Protein AF-A0A2H1H8V5-F1 (afdb_monomer)

Structure (mmCIF, N/CA/C/O backbone):
data_AF-A0A2H1H8V5-F1
#
_entry.id   AF-A0A2H1H8V5-F1
#
loop_
_atom_site.group_PDB
_atom_site.id
_atom_site.type_symbol
_atom_site.label_atom_id
_atom_site.label_alt_id
_atom_site.label_comp_id
_atom_site.label_asym_id
_atom_site.label_entity_id
_atom_site.label_seq_id
_atom_site.pdbx_PDB_ins_code
_atom_site.Cartn_x
_atom_site.Cartn_y
_atom_site.Cartn_z
_atom_site.occupancy
_atom_site.B_iso_or_equiv
_atom_site.auth_seq_id
_atom_site.auth_comp_id
_atom_site.auth_asym_id
_atom_site.auth_atom_id
_atom_site.pdbx_PDB_model_num
ATOM 1 N N . MET A 1 1 ? 24.006 41.104 -38.353 1.00 37.91 1 MET A N 1
ATOM 2 C CA . MET A 1 1 ? 23.530 40.157 -39.378 1.00 37.91 1 MET A CA 1
ATOM 3 C C . MET A 1 1 ? 23.775 38.756 -38.846 1.00 37.91 1 MET A C 1
ATOM 5 O O . MET A 1 1 ? 24.937 38.370 -38.806 1.00 37.91 1 MET A O 1
ATOM 9 N N . PRO A 1 2 ? 22.762 38.045 -38.324 1.00 40.19 2 PRO A N 1
ATOM 10 C CA . PRO A 1 2 ? 22.929 36.640 -37.983 1.00 40.19 2 PRO A CA 1
ATOM 11 C C . PRO A 1 2 ? 22.907 35.830 -39.285 1.00 40.19 2 PRO A C 1
ATOM 13 O O . PRO A 1 2 ? 22.009 35.989 -40.108 1.00 40.19 2 PRO A O 1
ATOM 16 N N . THR A 1 3 ? 23.940 35.027 -39.516 1.00 40.88 3 THR A N 1
ATOM 17 C CA . THR A 1 3 ? 23.988 34.056 -40.610 1.00 40.88 3 THR A CA 1
ATOM 18 C C . THR A 1 3 ? 23.251 32.800 -40.171 1.00 40.88 3 THR A C 1
ATOM 20 O O . THR A 1 3 ? 23.802 31.979 -39.440 1.00 40.88 3 THR A O 1
ATOM 23 N N . ASP A 1 4 ? 22.008 32.665 -40.628 1.00 42.66 4 ASP A N 1
ATOM 24 C CA . ASP A 1 4 ? 21.258 31.412 -40.620 1.00 42.66 4 ASP A CA 1
ATOM 25 C C . ASP A 1 4 ? 21.927 30.408 -41.572 1.00 42.66 4 ASP A C 1
ATOM 27 O O . ASP A 1 4 ? 21.537 30.249 -42.727 1.00 42.66 4 ASP A O 1
ATOM 31 N N . THR A 1 5 ? 22.946 29.691 -41.102 1.00 42.94 5 THR A N 1
ATOM 32 C CA . THR A 1 5 ? 23.353 28.419 -41.717 1.00 42.94 5 THR A CA 1
ATOM 33 C C . THR A 1 5 ? 22.432 27.319 -41.207 1.00 42.94 5 THR A C 1
ATOM 35 O O . THR A 1 5 ? 22.825 26.468 -40.414 1.00 42.94 5 THR A O 1
ATOM 38 N N . SER A 1 6 ? 21.178 27.357 -41.658 1.00 45.66 6 SER A N 1
ATOM 39 C CA . SER A 1 6 ? 20.255 26.229 -41.542 1.00 45.66 6 SER A CA 1
ATOM 40 C C . SER A 1 6 ? 20.735 25.128 -42.486 1.00 45.66 6 SER A C 1
ATOM 42 O O . SER A 1 6 ? 20.397 25.108 -43.668 1.00 45.66 6 SER A O 1
ATOM 44 N N . THR A 1 7 ? 21.586 24.233 -41.987 1.00 49.00 7 THR A N 1
ATOM 45 C CA . THR A 1 7 ? 21.858 22.959 -42.657 1.00 49.00 7 THR A CA 1
ATOM 46 C C . THR A 1 7 ? 20.555 22.161 -42.607 1.00 49.00 7 THR A C 1
ATOM 48 O O . THR A 1 7 ? 20.031 21.971 -41.508 1.00 49.00 7 THR A O 1
ATOM 51 N N . PRO A 1 8 ? 19.974 21.732 -43.740 1.00 52.31 8 PRO A N 1
ATOM 52 C CA . PRO A 1 8 ? 18.751 20.947 -43.702 1.00 52.31 8 PRO A CA 1
ATOM 53 C C . PRO A 1 8 ? 19.035 19.663 -42.921 1.00 52.31 8 PRO A C 1
ATOM 55 O O . PRO A 1 8 ? 19.842 18.834 -43.338 1.00 52.31 8 PRO A O 1
ATOM 58 N N . THR A 1 9 ? 18.420 19.531 -41.746 1.00 68.00 9 THR A N 1
ATOM 59 C CA . THR A 1 9 ? 18.501 18.321 -40.931 1.00 68.00 9 THR A CA 1
ATOM 60 C C . THR A 1 9 ? 17.723 17.234 -41.661 1.00 68.00 9 THR A C 1
ATOM 62 O O . THR A 1 9 ? 16.498 17.171 -41.574 1.00 68.00 9 THR A O 1
ATOM 65 N N . LEU A 1 10 ? 18.430 16.428 -42.454 1.00 74.75 10 LEU A N 1
ATOM 66 C CA . LEU A 1 10 ? 17.854 15.252 -43.094 1.00 74.75 10 LEU A CA 1
ATOM 67 C C . LEU A 1 10 ? 17.319 14.325 -42.001 1.00 74.75 10 LEU A C 1
ATOM 69 O O . LEU A 1 10 ? 17.998 14.062 -41.007 1.00 74.75 10 LEU A O 1
ATOM 73 N N . THR A 1 11 ? 16.100 13.824 -42.183 1.00 82.44 11 THR A N 1
ATOM 74 C CA . THR A 1 11 ? 15.614 12.719 -41.349 1.00 82.44 11 THR A CA 1
ATOM 75 C C . THR A 1 11 ? 16.503 11.485 -41.562 1.00 82.44 11 THR A C 1
ATOM 77 O O . THR A 1 11 ? 17.092 11.349 -42.637 1.00 82.44 11 THR A O 1
ATOM 80 N N . PRO A 1 12 ? 16.588 10.551 -40.598 1.00 79.75 12 PRO A N 1
ATOM 81 C CA . PRO A 1 12 ? 17.407 9.344 -40.745 1.00 79.75 12 PRO A CA 1
ATOM 82 C C . PRO A 1 12 ? 17.114 8.558 -42.033 1.00 79.75 12 PRO A C 1
ATOM 84 O O . PRO A 1 12 ? 18.040 8.119 -42.704 1.00 79.75 12 PRO A O 1
ATOM 87 N N . ALA A 1 13 ? 15.841 8.478 -42.440 1.00 81.56 13 ALA A N 1
ATOM 88 C CA . ALA A 1 13 ? 15.438 7.841 -43.696 1.00 81.56 13 ALA A CA 1
ATOM 89 C C . ALA A 1 13 ? 15.946 8.597 -44.938 1.00 81.56 13 ALA A C 1
ATOM 91 O O . ALA A 1 13 ? 16.431 7.983 -45.883 1.00 81.56 13 ALA A O 1
ATOM 92 N N . GLN A 1 14 ? 15.884 9.933 -44.928 1.00 87.50 14 GLN A N 1
ATOM 93 C CA . GLN A 1 14 ? 16.419 10.755 -46.019 1.00 87.50 14 GLN A CA 1
ATOM 94 C C . GLN A 1 14 ? 17.951 10.703 -46.082 1.00 87.50 14 GLN A C 1
ATOM 96 O O . GLN A 1 14 ? 18.524 10.781 -47.167 1.00 87.50 14 GLN A O 1
ATOM 101 N N . LEU A 1 15 ? 18.623 10.575 -44.935 1.00 87.69 15 LEU A N 1
ATOM 102 C CA . LEU A 1 15 ? 20.071 10.398 -44.868 1.00 87.69 15 LEU A CA 1
ATOM 103 C C . LEU A 1 15 ? 20.482 9.036 -45.442 1.00 87.69 15 LEU A C 1
ATOM 105 O O . LEU A 1 15 ? 21.380 8.981 -46.277 1.00 87.69 15 LEU A O 1
ATOM 109 N N . GLU A 1 16 ? 19.796 7.960 -45.050 1.00 87.75 16 GLU A N 1
ATOM 110 C CA . GLU A 1 16 ? 20.007 6.607 -45.578 1.00 87.75 16 GLU A CA 1
ATOM 111 C C . GLU A 1 16 ? 19.828 6.579 -47.105 1.00 87.75 16 GLU A C 1
ATOM 113 O O . GLU A 1 16 ? 20.708 6.098 -47.821 1.00 87.75 16 GLU A O 1
ATOM 118 N N . GLU A 1 17 ? 18.746 7.166 -47.625 1.00 91.19 17 GLU A N 1
ATOM 119 C CA . GLU A 1 17 ? 18.493 7.283 -49.068 1.00 91.19 17 GLU A CA 1
ATOM 120 C C . GLU A 1 17 ? 19.590 8.091 -49.783 1.00 91.19 17 GLU A C 1
ATOM 122 O O . GLU A 1 17 ? 20.117 7.669 -50.816 1.00 91.19 17 GLU A O 1
ATOM 127 N N . HIS A 1 18 ? 19.999 9.227 -49.211 1.00 91.50 18 HIS A N 1
ATOM 128 C CA . HIS A 1 18 ? 21.063 10.059 -49.769 1.00 91.50 18 HIS A CA 1
ATOM 129 C C . HIS A 1 18 ? 22.412 9.321 -49.839 1.00 91.50 18 HIS A C 1
ATOM 131 O O . HIS A 1 18 ? 23.118 9.426 -50.848 1.00 91.50 18 HIS A O 1
ATOM 137 N N . LEU A 1 19 ? 22.766 8.556 -48.800 1.00 91.12 19 LEU A N 1
ATOM 138 C CA . LEU A 1 19 ? 23.986 7.743 -48.764 1.00 91.12 19 LEU A CA 1
ATOM 139 C C . LEU A 1 19 ? 23.947 6.629 -49.818 1.00 91.12 19 LEU A C 1
ATOM 141 O O . LEU A 1 19 ? 24.913 6.476 -50.565 1.00 91.12 19 LEU A O 1
ATOM 145 N N . HIS A 1 20 ? 22.824 5.915 -49.956 1.00 91.31 20 HIS A N 1
ATOM 146 C CA . HIS A 1 20 ? 22.657 4.890 -50.995 1.00 91.31 20 HIS A CA 1
ATOM 147 C C . HIS A 1 20 ? 22.798 5.474 -52.407 1.00 91.31 20 HIS A C 1
ATOM 149 O O . HIS A 1 20 ? 23.533 4.927 -53.232 1.00 91.31 20 HIS A O 1
ATOM 155 N N . LEU A 1 21 ? 22.168 6.620 -52.684 1.00 93.81 21 LEU A N 1
ATOM 156 C CA . LEU A 1 21 ? 22.297 7.305 -53.975 1.00 93.81 21 LEU A CA 1
ATOM 157 C C . LEU A 1 21 ? 23.730 7.796 -54.236 1.00 93.81 21 LEU A C 1
ATOM 159 O O . LEU A 1 21 ? 24.195 7.787 -55.378 1.00 93.81 21 LEU A O 1
ATOM 163 N N . ARG A 1 22 ? 24.457 8.238 -53.200 1.00 93.44 22 ARG A N 1
ATOM 164 C CA . ARG A 1 22 ? 25.873 8.618 -53.324 1.00 93.44 22 ARG A CA 1
ATOM 165 C C . ARG A 1 22 ? 26.754 7.407 -53.634 1.00 93.44 22 ARG A C 1
ATOM 167 O O . ARG A 1 22 ? 27.574 7.520 -54.541 1.00 93.44 22 ARG A O 1
ATOM 174 N N . ILE A 1 23 ? 26.545 6.278 -52.955 1.00 93.38 23 ILE A N 1
ATOM 175 C CA . ILE A 1 23 ? 27.245 5.013 -53.226 1.00 93.38 23 ILE A CA 1
ATOM 176 C C . ILE A 1 23 ? 27.011 4.577 -54.677 1.00 93.38 23 ILE A C 1
ATOM 178 O O . ILE A 1 23 ? 27.980 4.367 -55.399 1.00 93.38 23 ILE A O 1
ATOM 182 N N . GLN A 1 24 ? 25.757 4.545 -55.142 1.00 94.00 24 GLN A N 1
ATOM 183 C CA . GLN A 1 24 ? 25.430 4.161 -56.522 1.00 94.00 24 GLN A CA 1
ATOM 184 C C . GLN A 1 24 ? 26.128 5.047 -57.562 1.00 94.00 24 GLN A C 1
ATOM 186 O O . GLN A 1 24 ? 26.680 4.546 -58.538 1.00 94.00 24 GLN A O 1
ATOM 191 N N . ARG A 1 25 ? 26.143 6.372 -57.356 1.00 94.50 25 ARG A N 1
ATOM 192 C CA . ARG A 1 25 ? 26.849 7.292 -58.264 1.00 94.50 25 ARG A CA 1
ATOM 193 C C . ARG A 1 25 ? 28.351 7.023 -58.302 1.00 94.50 25 ARG A C 1
ATOM 195 O O . ARG A 1 25 ? 28.920 6.980 -59.387 1.00 94.50 25 ARG A O 1
ATOM 202 N N . LEU A 1 26 ? 28.973 6.824 -57.142 1.00 91.50 26 LEU A N 1
ATOM 203 C CA . LEU A 1 26 ? 30.404 6.532 -57.055 1.00 91.50 26 LEU A CA 1
ATOM 204 C C . LEU A 1 26 ? 30.756 5.171 -57.660 1.00 91.50 26 LEU A C 1
ATOM 206 O O . LEU A 1 26 ? 31.830 5.030 -58.225 1.00 91.50 26 LEU A O 1
ATOM 210 N N . GLU A 1 27 ? 29.876 4.174 -57.578 1.00 91.12 27 GLU A N 1
ATOM 211 C CA . GLU A 1 27 ? 30.074 2.871 -58.227 1.00 91.12 27 GLU A CA 1
ATOM 212 C C . GLU A 1 27 ? 30.047 2.984 -59.757 1.00 91.12 27 GLU A C 1
ATOM 214 O O . GLU A 1 27 ? 30.895 2.406 -60.443 1.00 91.12 27 GLU A O 1
ATOM 219 N N . VAL A 1 28 ? 29.120 3.776 -60.301 1.00 93.25 28 VAL A N 1
ATOM 220 C CA . VAL A 1 28 ? 29.082 4.090 -61.739 1.00 93.25 28 VAL A CA 1
ATOM 221 C C . VAL A 1 28 ? 30.332 4.869 -62.159 1.00 93.25 28 VAL A C 1
ATOM 223 O O . VAL A 1 28 ? 30.930 4.587 -63.193 1.00 93.25 28 VAL A O 1
ATOM 226 N N . GLU A 1 29 ? 30.784 5.819 -61.345 1.00 91.31 29 GLU A N 1
ATOM 227 C CA . GLU A 1 29 ? 32.019 6.552 -61.624 1.00 91.31 29 GLU A CA 1
ATOM 228 C C . GLU A 1 29 ? 33.249 5.626 -61.545 1.00 91.31 29 GLU A C 1
ATOM 230 O O . GLU A 1 29 ? 34.085 5.623 -62.444 1.00 91.31 29 GLU A O 1
ATOM 235 N N . ALA A 1 30 ? 33.327 4.748 -60.544 1.00 88.00 30 ALA A N 1
ATOM 236 C CA . ALA A 1 30 ? 34.409 3.778 -60.381 1.00 88.00 30 ALA A CA 1
ATOM 237 C C . ALA A 1 30 ? 34.506 2.776 -61.538 1.00 88.00 30 ALA A C 1
ATOM 239 O O . ALA A 1 30 ? 35.616 2.423 -61.937 1.00 88.00 30 ALA A O 1
ATOM 240 N N . THR A 1 31 ? 33.372 2.340 -62.092 1.00 89.25 31 THR A N 1
ATOM 241 C CA . THR A 1 31 ? 33.350 1.482 -63.289 1.00 89.25 31 THR A CA 1
ATOM 242 C C . THR A 1 31 ? 33.849 2.230 -64.525 1.00 89.25 31 THR A C 1
ATOM 244 O O . THR A 1 31 ? 34.719 1.716 -65.219 1.00 89.25 31 THR A O 1
ATOM 247 N N . SER A 1 32 ? 33.440 3.487 -64.720 1.00 92.06 32 SER A N 1
ATOM 248 C CA . SER A 1 32 ? 33.989 4.350 -65.779 1.00 92.06 32 SER A CA 1
ATOM 249 C C . SER A 1 32 ? 35.513 4.527 -65.667 1.00 92.06 32 SER A C 1
ATOM 251 O O . SER A 1 32 ? 36.244 4.371 -66.644 1.00 92.06 32 SER A O 1
ATOM 253 N N . TYR A 1 33 ? 36.040 4.767 -64.460 1.00 88.81 33 TYR A N 1
ATOM 254 C CA . TYR A 1 33 ? 37.491 4.853 -64.248 1.00 88.81 33 TYR A CA 1
ATOM 255 C C . TYR A 1 33 ? 38.218 3.521 -64.468 1.00 88.81 33 TYR A C 1
ATOM 257 O O . TYR A 1 33 ? 39.387 3.531 -64.854 1.00 88.81 33 TYR A O 1
ATOM 265 N N . HIS A 1 34 ? 37.563 2.383 -64.230 1.00 88.88 34 HIS A N 1
ATOM 266 C CA . HIS A 1 34 ? 38.127 1.075 -64.554 1.00 88.88 34 HIS A CA 1
ATOM 267 C C . HIS A 1 34 ? 38.311 0.914 -66.066 1.00 88.88 34 HIS A C 1
ATOM 269 O O . HIS A 1 34 ? 39.410 0.567 -66.498 1.00 88.88 34 HIS A O 1
ATOM 275 N N . ASP A 1 35 ? 37.295 1.265 -66.857 1.00 91.50 35 ASP A N 1
ATOM 276 C CA . ASP A 1 35 ? 37.359 1.219 -68.322 1.00 91.50 35 ASP A CA 1
ATOM 277 C C . ASP A 1 35 ? 38.455 2.154 -68.860 1.00 91.50 35 ASP A C 1
ATOM 279 O O . ASP A 1 35 ? 39.301 1.747 -69.657 1.00 91.50 35 ASP A O 1
ATOM 283 N N . ILE A 1 36 ? 38.526 3.377 -68.328 1.00 91.12 36 ILE A N 1
ATOM 284 C CA . ILE A 1 36 ? 39.577 4.354 -68.641 1.00 91.12 36 ILE A CA 1
ATOM 285 C C . ILE A 1 36 ? 40.980 3.806 -68.331 1.00 91.12 36 ILE A C 1
ATOM 287 O O . ILE A 1 36 ? 41.927 4.028 -69.090 1.00 91.12 36 ILE A O 1
ATOM 291 N N . LEU A 1 37 ? 41.154 3.115 -67.201 1.00 91.12 37 LEU A N 1
ATOM 292 C CA . LEU A 1 37 ? 42.431 2.492 -66.852 1.00 91.12 37 LEU A CA 1
ATOM 293 C C . LEU A 1 37 ? 42.779 1.364 -67.828 1.00 91.12 37 LEU A C 1
ATOM 295 O O . LEU A 1 37 ? 43.928 1.283 -68.252 1.00 91.12 37 LEU A O 1
ATOM 299 N N . CYS A 1 38 ? 41.809 0.546 -68.238 1.00 91.25 38 CYS A N 1
ATOM 300 C CA . CYS A 1 38 ? 42.016 -0.490 -69.249 1.00 91.25 38 CYS A CA 1
ATOM 301 C C . CYS A 1 38 ? 42.448 0.098 -70.605 1.00 91.25 38 CYS A C 1
ATOM 303 O O . CYS A 1 38 ? 43.390 -0.408 -71.219 1.00 91.25 38 CYS A O 1
ATOM 305 N N . GLU A 1 39 ? 41.821 1.189 -71.053 1.00 92.38 39 GLU A N 1
ATOM 306 C CA . GLU A 1 39 ? 42.214 1.893 -72.281 1.00 92.38 39 GLU A CA 1
ATOM 307 C C . GLU A 1 39 ? 43.630 2.475 -72.184 1.00 92.38 39 GLU A C 1
ATOM 309 O O . GLU A 1 39 ? 44.437 2.338 -73.110 1.00 92.38 39 GLU A O 1
ATOM 314 N N . ARG A 1 40 ? 43.970 3.090 -71.045 1.00 91.06 40 ARG A N 1
ATOM 315 C CA . ARG A 1 40 ? 45.314 3.633 -70.800 1.00 91.06 40 ARG A CA 1
ATOM 316 C C . ARG A 1 40 ? 46.376 2.541 -70.737 1.00 91.06 40 ARG A C 1
ATOM 318 O O . ARG A 1 40 ? 47.460 2.739 -71.280 1.00 91.06 40 ARG A O 1
ATOM 325 N N . ASP A 1 41 ? 46.068 1.393 -70.144 1.00 92.19 41 ASP A N 1
ATOM 326 C CA . ASP A 1 41 ? 46.961 0.232 -70.096 1.00 92.19 41 ASP A CA 1
ATOM 327 C C . ASP A 1 41 ? 47.267 -0.282 -71.508 1.00 92.19 41 ASP A C 1
ATOM 329 O O . ASP A 1 41 ? 48.432 -0.500 -71.848 1.00 92.19 41 ASP A O 1
ATOM 333 N N . ALA A 1 42 ? 46.242 -0.390 -72.359 1.00 92.12 42 ALA A N 1
ATOM 334 C CA . ALA A 1 42 ? 46.406 -0.765 -73.761 1.00 92.12 42 ALA A CA 1
ATOM 335 C C . ALA A 1 42 ? 47.220 0.275 -74.556 1.00 92.12 42 ALA A C 1
ATOM 337 O O . ALA A 1 42 ? 48.090 -0.087 -75.352 1.00 92.12 42 ALA A O 1
ATOM 338 N N . SER A 1 43 ? 46.977 1.570 -74.323 1.00 93.38 43 SER A N 1
ATOM 339 C CA . SER A 1 43 ? 47.714 2.668 -74.962 1.00 93.38 43 SER A CA 1
ATOM 340 C C . SER A 1 43 ? 49.196 2.676 -74.570 1.00 93.38 43 SER A C 1
ATOM 342 O O . SER A 1 43 ? 50.069 2.729 -75.438 1.00 93.38 43 SER A O 1
ATOM 344 N N . ILE A 1 44 ? 49.498 2.539 -73.274 1.00 93.69 44 ILE A N 1
ATOM 345 C CA . ILE A 1 44 ? 50.870 2.445 -72.755 1.00 93.69 44 ILE A CA 1
ATOM 346 C C . ILE A 1 44 ? 51.585 1.233 -73.348 1.00 93.69 44 ILE A C 1
ATOM 348 O O . ILE A 1 44 ? 52.723 1.374 -73.791 1.00 93.69 44 ILE A O 1
ATOM 352 N N . GLN A 1 45 ? 50.920 0.076 -73.424 1.00 92.81 45 GLN A N 1
ATOM 353 C CA . GLN A 1 45 ? 51.498 -1.120 -74.036 1.00 92.81 45 GLN A CA 1
ATOM 354 C C . GLN A 1 45 ? 51.829 -0.891 -75.520 1.00 92.81 45 GLN A C 1
ATOM 356 O O . GLN A 1 45 ? 52.929 -1.206 -75.967 1.00 92.81 45 GLN A O 1
ATOM 361 N N . SER A 1 46 ? 50.924 -0.262 -76.277 1.00 94.56 46 SER A N 1
ATOM 362 C CA . SER A 1 46 ? 51.163 0.092 -77.683 1.00 94.56 46 SER A CA 1
ATOM 363 C C . SER A 1 46 ? 52.342 1.058 -77.853 1.00 94.56 46 SER A C 1
ATOM 365 O O . SER A 1 46 ? 53.185 0.865 -78.734 1.00 94.56 46 SER A O 1
ATOM 367 N N . LEU A 1 47 ? 52.441 2.084 -76.999 1.00 92.50 47 LEU A N 1
ATOM 368 C CA . LEU A 1 47 ? 53.565 3.026 -76.995 1.00 92.50 47 LEU A CA 1
ATOM 369 C C . LEU A 1 47 ? 54.881 2.333 -76.629 1.00 92.50 47 LEU A C 1
ATOM 371 O O . LEU A 1 47 ? 55.904 2.602 -77.257 1.00 92.50 47 LEU A O 1
ATOM 375 N N . GLN A 1 48 ? 54.856 1.414 -75.664 1.00 93.62 48 GLN A N 1
ATOM 376 C CA . GLN A 1 48 ? 56.011 0.612 -75.270 1.00 93.62 48 GLN A CA 1
ATOM 377 C C . GLN A 1 48 ? 56.510 -0.263 -76.429 1.00 93.62 48 GLN A C 1
ATOM 379 O O . GLN A 1 48 ? 57.708 -0.278 -76.716 1.00 93.62 48 GLN A O 1
ATOM 384 N N . ASP A 1 49 ? 55.601 -0.920 -77.151 1.00 93.75 49 ASP A N 1
ATOM 385 C CA . ASP A 1 49 ? 55.936 -1.736 -78.321 1.00 93.75 49 ASP A CA 1
ATOM 386 C C . ASP A 1 49 ? 56.502 -0.879 -79.470 1.00 93.75 49 ASP A C 1
ATOM 388 O O . ASP A 1 49 ? 57.450 -1.273 -80.154 1.00 93.75 49 ASP A O 1
ATOM 392 N N . GLN A 1 50 ? 55.948 0.320 -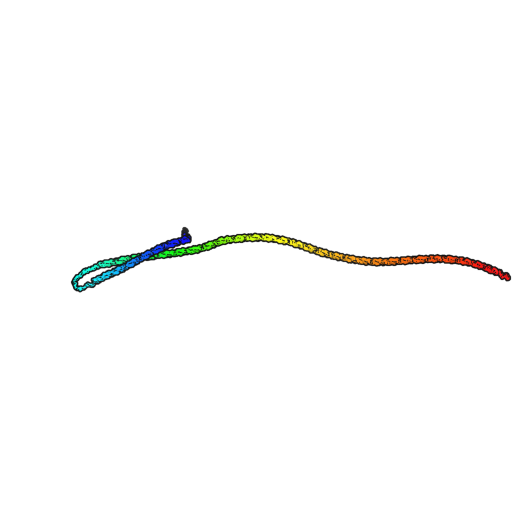79.697 1.00 92.06 50 GLN A N 1
ATOM 393 C CA . GLN A 1 50 ? 56.481 1.276 -80.675 1.00 92.06 50 GLN A CA 1
ATOM 394 C C . GLN A 1 50 ? 57.878 1.782 -80.282 1.00 92.06 50 GLN A C 1
ATOM 396 O O . GLN A 1 50 ? 58.758 1.839 -81.141 1.00 92.06 50 GLN A O 1
ATOM 401 N N . LEU A 1 51 ? 58.105 2.094 -79.002 1.00 92.56 51 LEU A N 1
ATOM 402 C CA . LEU A 1 51 ? 59.411 2.514 -78.487 1.00 92.56 51 LEU A CA 1
ATOM 403 C C . LEU A 1 51 ? 60.457 1.430 -78.694 1.00 92.56 51 LEU A C 1
ATOM 405 O O . LEU A 1 51 ? 61.571 1.730 -79.121 1.00 92.56 51 LEU A O 1
ATOM 409 N N . GLN A 1 52 ? 60.088 0.175 -78.434 1.00 92.25 52 GLN A N 1
ATOM 410 C CA . GLN A 1 52 ? 60.971 -0.961 -78.644 1.00 92.25 52 GLN A CA 1
ATOM 411 C C . GLN A 1 52 ? 61.351 -1.106 -80.126 1.00 92.25 52 GLN A C 1
ATOM 413 O O . GLN A 1 52 ? 62.537 -1.182 -80.439 1.00 92.25 52 GLN A O 1
ATOM 418 N N . ARG A 1 53 ? 60.380 -1.020 -81.048 1.00 92.19 53 ARG A N 1
ATOM 419 C CA . ARG A 1 53 ? 60.648 -1.056 -82.499 1.00 92.19 53 ARG A CA 1
ATOM 420 C C . ARG A 1 53 ? 61.592 0.058 -82.952 1.00 92.19 53 ARG A C 1
ATOM 422 O O . ARG A 1 53 ? 62.607 -0.222 -83.584 1.00 92.19 53 ARG A O 1
ATOM 429 N N . VAL A 1 54 ? 61.305 1.308 -82.583 1.00 90.62 54 VAL A N 1
ATOM 430 C CA . VAL A 1 54 ? 62.135 2.464 -82.969 1.00 90.62 54 VAL A CA 1
ATOM 431 C C . VAL A 1 54 ? 63.536 2.367 -82.357 1.00 90.62 54 VAL A C 1
ATOM 433 O O . VAL A 1 54 ? 64.516 2.784 -82.977 1.00 90.62 54 VAL A O 1
ATOM 436 N N . ARG A 1 55 ? 63.668 1.801 -81.153 1.00 90.56 55 ARG A N 1
ATOM 437 C CA . ARG A 1 55 ? 64.966 1.547 -80.516 1.00 90.56 55 ARG A CA 1
ATOM 438 C C . ARG A 1 55 ? 65.797 0.532 -81.297 1.00 90.56 55 ARG A C 1
ATOM 440 O O . ARG A 1 55 ? 66.980 0.781 -81.535 1.00 90.56 55 ARG A O 1
ATOM 447 N N . ASP A 1 56 ? 65.184 -0.573 -81.706 1.00 91.12 56 ASP A N 1
ATOM 448 C CA . ASP A 1 56 ? 65.847 -1.646 -82.452 1.00 91.12 56 ASP A CA 1
ATOM 449 C C . ASP A 1 56 ? 66.233 -1.190 -83.874 1.00 91.12 56 ASP A C 1
ATOM 451 O O . ASP A 1 56 ? 67.340 -1.464 -84.357 1.00 91.12 56 ASP A O 1
ATOM 455 N N . GLU A 1 57 ? 65.372 -0.400 -84.522 1.00 90.12 57 GLU A N 1
ATOM 456 C CA . GLU A 1 57 ? 65.656 0.260 -85.802 1.00 90.12 57 GLU A CA 1
ATOM 457 C C . GLU A 1 57 ? 66.823 1.249 -85.685 1.00 90.12 57 GLU A C 1
ATOM 459 O O . GLU A 1 57 ? 67.771 1.177 -86.469 1.00 90.12 57 GLU A O 1
ATOM 464 N N . ASN A 1 58 ? 66.814 2.124 -84.673 1.00 87.50 58 ASN A N 1
ATOM 465 C CA . ASN A 1 58 ? 67.913 3.053 -84.396 1.00 87.50 58 ASN A CA 1
ATOM 466 C C . ASN A 1 58 ? 69.240 2.324 -84.154 1.00 87.50 58 ASN A C 1
ATOM 468 O O . ASN A 1 58 ? 70.283 2.750 -84.654 1.00 87.50 58 ASN A O 1
ATOM 472 N N . ALA A 1 59 ? 69.223 1.231 -83.385 1.00 87.94 59 ALA A N 1
ATOM 473 C CA . ALA A 1 59 ? 70.409 0.412 -83.153 1.00 87.94 59 ALA A CA 1
ATOM 474 C C . ALA A 1 59 ? 70.953 -0.144 -84.478 1.00 87.94 59 ALA A C 1
ATOM 476 O O . ALA A 1 59 ? 72.140 0.002 -84.770 1.00 87.94 59 ALA A O 1
ATOM 477 N N . THR A 1 60 ? 70.068 -0.676 -85.325 1.00 90.12 60 THR A N 1
ATOM 478 C CA . THR A 1 60 ? 70.419 -1.201 -86.650 1.00 90.12 60 THR A CA 1
ATOM 479 C C . THR A 1 60 ? 70.998 -0.118 -87.566 1.00 90.12 60 THR A C 1
ATOM 481 O O . THR A 1 60 ? 72.023 -0.342 -88.216 1.00 90.12 60 THR A O 1
ATOM 484 N N . LEU A 1 61 ? 70.379 1.067 -87.613 1.00 87.81 61 LEU A N 1
ATOM 485 C CA . LEU A 1 61 ? 70.846 2.205 -88.412 1.00 87.81 61 LEU A CA 1
ATOM 486 C C . LEU A 1 61 ? 72.227 2.684 -87.958 1.00 87.81 61 LEU A C 1
ATOM 488 O O . LEU A 1 61 ? 73.109 2.870 -88.796 1.00 87.81 61 LEU A O 1
ATOM 492 N N . ARG A 1 62 ? 72.458 2.798 -86.645 1.00 86.06 62 ARG A N 1
ATOM 493 C CA . ARG A 1 62 ? 73.772 3.151 -86.086 1.00 86.06 62 ARG A CA 1
ATOM 494 C C . ARG A 1 62 ? 74.840 2.116 -86.427 1.00 86.06 62 ARG A C 1
ATOM 496 O O . ARG A 1 62 ? 75.940 2.495 -86.818 1.00 86.06 62 ARG A O 1
ATOM 503 N N . THR A 1 63 ? 74.529 0.820 -86.345 1.00 88.44 63 THR A N 1
ATOM 504 C CA . THR A 1 63 ? 75.463 -0.246 -86.744 1.00 88.44 63 THR A CA 1
ATOM 505 C C . THR A 1 63 ? 75.794 -0.187 -88.236 1.00 88.44 63 THR A C 1
ATOM 507 O O . THR A 1 63 ? 76.959 -0.333 -88.611 1.00 88.44 63 THR A O 1
ATOM 510 N N . ARG A 1 64 ? 74.795 0.047 -89.099 1.00 85.81 64 ARG A N 1
ATOM 511 C CA . ARG A 1 64 ? 75.001 0.203 -90.548 1.00 85.81 64 ARG A CA 1
ATOM 512 C C . ARG A 1 64 ? 75.842 1.432 -90.867 1.00 85.81 64 ARG A C 1
ATOM 514 O O . ARG A 1 64 ? 76.798 1.304 -91.626 1.00 85.81 64 ARG A O 1
ATOM 521 N N . ASN A 1 65 ? 75.539 2.578 -90.257 1.00 85.88 65 ASN A N 1
ATOM 522 C CA . ASN A 1 65 ? 76.321 3.796 -90.447 1.00 85.88 65 ASN A CA 1
ATOM 523 C C . ASN A 1 65 ? 77.771 3.597 -89.979 1.00 85.88 65 ASN A C 1
ATOM 525 O O . ASN A 1 65 ? 78.689 3.834 -90.749 1.00 85.88 65 ASN A O 1
ATOM 529 N N . ALA A 1 66 ? 77.999 3.003 -88.801 1.00 83.94 66 ALA A N 1
ATOM 530 C CA . ALA A 1 66 ? 79.349 2.698 -88.316 1.00 83.94 66 ALA A CA 1
ATOM 531 C C . ALA A 1 66 ? 80.152 1.772 -89.253 1.00 83.94 66 ALA A C 1
ATOM 533 O O . ALA A 1 66 ? 81.377 1.878 -89.329 1.00 83.94 66 ALA A O 1
ATOM 534 N N . THR A 1 67 ? 79.486 0.847 -89.953 1.00 84.19 67 THR A N 1
ATOM 535 C CA . THR A 1 67 ? 80.121 0.003 -90.979 1.00 84.19 67 THR A CA 1
ATOM 536 C C . THR A 1 67 ? 80.428 0.798 -92.247 1.00 84.19 67 THR A C 1
ATOM 538 O O . THR A 1 67 ? 81.559 0.737 -92.715 1.00 84.19 67 THR A O 1
ATOM 541 N N . LEU A 1 68 ? 79.494 1.624 -92.733 1.00 82.00 68 LEU A N 1
ATOM 542 C CA . LEU A 1 68 ? 79.732 2.529 -93.866 1.00 82.00 68 LEU A CA 1
ATOM 543 C C . LEU A 1 68 ? 80.884 3.509 -93.591 1.00 82.00 68 LEU A C 1
ATOM 545 O O . LEU A 1 68 ? 81.741 3.698 -94.452 1.00 82.00 68 LEU A O 1
ATOM 549 N N . SER A 1 69 ? 80.958 4.090 -92.389 1.00 80.75 69 SER A N 1
ATOM 550 C CA . SER A 1 69 ? 82.076 4.944 -91.970 1.00 80.75 69 SER A CA 1
ATOM 551 C C . SER A 1 69 ? 83.407 4.180 -91.967 1.00 80.75 69 SER A C 1
ATOM 553 O O . SER A 1 69 ? 84.422 4.715 -92.414 1.00 80.75 69 SER A O 1
ATOM 555 N N . ARG A 1 70 ? 83.423 2.921 -91.498 1.00 80.88 70 ARG A N 1
ATOM 556 C CA . ARG A 1 70 ? 84.620 2.057 -91.518 1.00 80.88 70 ARG A CA 1
ATOM 557 C C . ARG A 1 70 ? 85.076 1.724 -92.936 1.00 80.88 70 ARG A C 1
ATOM 559 O O . ARG A 1 70 ? 86.263 1.863 -93.218 1.00 80.88 70 ARG A O 1
ATOM 566 N N . ASP A 1 71 ? 84.160 1.332 -93.816 1.00 77.25 71 ASP A N 1
ATOM 567 C CA . ASP A 1 71 ? 84.468 1.008 -95.214 1.00 77.25 71 ASP A CA 1
ATOM 568 C C . ASP A 1 71 ? 85.038 2.233 -95.946 1.00 77.25 71 ASP A C 1
ATOM 570 O O . ASP A 1 71 ? 86.025 2.136 -96.677 1.00 77.25 71 ASP A O 1
ATOM 574 N N . MET A 1 72 ? 84.482 3.416 -95.670 1.00 69.25 72 MET A N 1
ATOM 575 C CA . MET A 1 72 ? 84.983 4.692 -96.179 1.00 69.25 72 MET A CA 1
ATOM 576 C C . MET A 1 72 ? 86.401 5.016 -95.707 1.00 69.25 72 MET A C 1
ATOM 578 O O . MET A 1 72 ? 87.252 5.380 -96.521 1.00 69.25 72 MET A O 1
ATOM 582 N N . HIS A 1 73 ? 86.689 4.846 -94.415 1.00 67.06 73 HIS A N 1
ATOM 583 C CA . HIS A 1 73 ? 88.042 5.036 -93.892 1.00 67.06 73 HIS A CA 1
ATOM 584 C C . HIS A 1 73 ? 89.031 3.989 -94.428 1.00 67.06 73 HIS A C 1
ATOM 586 O O . HIS A 1 73 ? 90.153 4.352 -94.772 1.00 67.06 73 HIS A O 1
ATOM 592 N N . GLY A 1 74 ? 88.623 2.725 -94.585 1.00 63.88 74 GLY A N 1
ATOM 593 C CA . GLY A 1 74 ? 89.459 1.660 -95.152 1.00 63.88 74 GLY A CA 1
ATOM 594 C C . GLY A 1 74 ? 89.856 1.901 -96.615 1.00 63.88 74 GLY A C 1
ATOM 595 O O . GLY A 1 74 ? 91.009 1.670 -96.989 1.00 63.88 74 GLY A O 1
ATOM 596 N N . LEU A 1 75 ? 88.945 2.429 -97.440 1.00 57.56 75 LEU A N 1
ATOM 597 C CA . LEU A 1 75 ? 89.228 2.802 -98.834 1.00 57.56 75 LEU A CA 1
ATOM 598 C C . LEU A 1 75 ? 90.170 4.013 -98.941 1.00 57.56 75 LEU A C 1
ATOM 600 O O . LEU A 1 75 ? 91.055 4.042 -99.803 1.00 57.56 75 LEU A O 1
ATOM 604 N N . LEU A 1 76 ? 90.031 4.988 -98.040 1.00 54.78 76 LEU A N 1
ATOM 605 C CA . LEU A 1 76 ? 90.932 6.140 -97.967 1.00 54.78 76 LEU A CA 1
ATOM 606 C C . LEU A 1 76 ? 92.331 5.732 -97.479 1.00 54.78 76 LEU A C 1
ATOM 608 O O . LEU A 1 76 ? 93.321 6.149 -98.077 1.00 54.78 76 LEU A O 1
ATOM 612 N N . SER A 1 77 ? 92.431 4.849 -96.479 1.00 53.28 77 SER A N 1
ATOM 613 C CA . SER A 1 77 ? 93.713 4.308 -96.001 1.00 53.28 77 SER A CA 1
ATOM 614 C C . SER A 1 77 ? 94.425 3.430 -97.040 1.00 53.28 77 SER A C 1
ATOM 616 O O . SER A 1 77 ? 95.647 3.480 -97.137 1.00 53.28 77 SER A O 1
ATOM 618 N N . SER A 1 78 ? 93.686 2.686 -97.871 1.00 47.81 78 SER A N 1
ATOM 619 C CA . SER A 1 78 ? 94.258 1.862 -98.956 1.00 47.81 78 SER A CA 1
ATOM 620 C C . SER A 1 78 ? 94.812 2.695 -100.123 1.00 47.81 78 SER A C 1
ATOM 622 O O . SER A 1 78 ? 95.667 2.233 -100.875 1.00 47.81 78 SER A O 1
ATOM 624 N N . SER A 1 79 ? 94.354 3.941 -100.264 1.00 46.59 79 SER A N 1
ATOM 625 C CA . SER A 1 79 ? 94.764 4.855 -101.341 1.00 46.59 79 SER A CA 1
ATOM 626 C C . SER A 1 79 ? 96.054 5.627 -101.030 1.00 46.59 79 SER A C 1
ATOM 628 O O . SER A 1 79 ? 96.612 6.273 -101.914 1.00 46.59 79 SER A O 1
ATOM 630 N N . SER A 1 80 ? 96.554 5.562 -99.792 1.00 45.25 80 SER A N 1
ATOM 631 C CA . SER A 1 80 ? 97.773 6.262 -99.359 1.00 45.25 80 SER A CA 1
ATOM 632 C C . SER A 1 80 ? 99.020 5.367 -99.314 1.00 45.25 80 SER A C 1
ATOM 634 O O . SER A 1 80 ? 100.071 5.812 -98.857 1.00 45.25 80 SER A O 1
ATOM 636 N N . SER A 1 81 ? 98.945 4.110 -99.770 1.00 45.47 81 SER A N 1
ATOM 637 C CA . SER A 1 81 ? 100.028 3.128 -99.590 1.00 45.47 81 SER A CA 1
ATOM 638 C C . SER A 1 81 ? 100.265 2.235 -100.817 1.00 45.47 81 SER A C 1
ATOM 640 O O . SER A 1 81 ? 100.142 1.019 -100.723 1.00 45.47 81 SER A O 1
ATOM 642 N N . SER A 1 82 ? 100.620 2.801 -101.977 1.00 41.91 82 SER A N 1
ATOM 643 C CA . SER A 1 82 ? 101.412 2.081 -103.000 1.00 41.91 82 SER A CA 1
ATOM 644 C C . SER A 1 82 ? 101.813 2.970 -104.177 1.00 41.91 82 SER A C 1
ATOM 646 O O . SER A 1 82 ? 101.026 3.214 -105.086 1.00 41.91 82 SER A O 1
ATOM 648 N N . SER A 1 83 ? 103.080 3.387 -104.206 1.00 38.09 83 SER A N 1
ATOM 649 C CA . SER A 1 83 ? 103.772 3.752 -105.445 1.00 38.09 83 SER A CA 1
ATOM 650 C C . SER A 1 83 ? 105.231 3.279 -105.398 1.00 38.09 83 SER A C 1
ATOM 652 O O . SER A 1 83 ? 106.120 4.005 -104.958 1.00 38.09 83 SER A O 1
ATOM 654 N N . GLN A 1 84 ? 105.469 2.057 -105.876 1.00 39.62 84 GLN A N 1
ATOM 655 C CA . GLN A 1 84 ? 106.735 1.615 -106.470 1.00 39.62 84 GLN A CA 1
ATOM 656 C C . GLN A 1 84 ? 106.385 0.571 -107.549 1.00 39.62 84 GLN A C 1
ATOM 658 O O . GLN A 1 84 ? 105.822 -0.473 -107.238 1.00 39.62 84 GLN A O 1
ATOM 663 N N . GLY A 1 85 ? 106.610 0.914 -108.824 1.00 35.22 85 GLY A N 1
ATOM 664 C CA . GLY A 1 85 ? 106.418 0.028 -109.989 1.00 35.22 85 GLY A CA 1
ATOM 665 C C . GLY A 1 85 ? 107.645 -0.867 -110.266 1.00 35.22 85 GLY A C 1
ATOM 666 O O . GLY A 1 85 ? 108.525 -0.906 -109.404 1.00 35.22 85 GLY A O 1
ATOM 667 N N . PRO A 1 86 ? 107.792 -1.498 -111.462 1.00 50.84 86 PRO A N 1
ATOM 668 C CA . PRO A 1 86 ? 107.016 -1.270 -112.693 1.00 50.84 86 PRO A CA 1
ATOM 669 C C . PRO A 1 86 ? 106.649 -2.516 -113.557 1.00 50.84 86 PRO A C 1
ATOM 671 O O . PRO A 1 86 ? 107.135 -3.621 -113.352 1.00 50.84 86 PRO A O 1
ATOM 674 N N . ALA A 1 87 ? 105.856 -2.218 -114.599 1.00 38.72 87 ALA A N 1
ATOM 675 C CA . ALA A 1 87 ? 105.796 -2.799 -115.954 1.00 38.72 87 ALA A CA 1
ATOM 676 C C . ALA A 1 87 ? 105.192 -4.204 -116.201 1.00 38.72 87 ALA A C 1
ATOM 678 O O . ALA A 1 87 ? 105.765 -5.233 -115.866 1.00 38.72 87 ALA A O 1
ATOM 679 N N . GLY A 1 88 ? 104.081 -4.209 -116.951 1.00 39.53 88 GLY A N 1
ATOM 680 C CA . GLY A 1 88 ? 103.494 -5.363 -117.640 1.00 39.53 88 GLY A CA 1
ATOM 681 C C . GLY A 1 88 ? 102.166 -4.971 -118.301 1.00 39.53 88 GLY A C 1
ATOM 682 O O . GLY A 1 88 ? 101.179 -4.746 -117.609 1.00 39.53 88 GLY A O 1
ATOM 683 N N . GLU A 1 89 ? 102.169 -4.805 -119.624 1.00 38.78 89 GLU A N 1
ATOM 684 C CA . GLU A 1 89 ? 101.052 -4.324 -120.451 1.00 38.78 89 GLU A CA 1
ATOM 685 C C . GLU A 1 89 ? 99.944 -5.378 -120.645 1.00 38.78 89 GLU A C 1
ATOM 687 O O . GLU A 1 89 ? 100.237 -6.550 -120.877 1.00 38.78 89 GLU A O 1
ATOM 692 N N . GLY A 1 90 ? 98.675 -4.943 -120.640 1.00 37.50 90 GLY A N 1
ATOM 693 C CA . GLY A 1 90 ? 97.555 -5.718 -121.195 1.00 37.50 90 GLY A CA 1
ATOM 694 C C . GLY A 1 90 ? 96.222 -5.613 -120.444 1.00 37.50 90 GLY A C 1
ATOM 695 O O . GLY A 1 90 ? 95.893 -6.490 -119.659 1.00 37.50 90 GLY A O 1
ATOM 696 N N . SER A 1 91 ? 95.433 -4.579 -120.762 1.00 42.09 91 SER A N 1
ATOM 697 C CA . SER A 1 91 ? 93.973 -4.464 -120.560 1.00 42.09 91 SER A CA 1
ATOM 698 C C . SER A 1 91 ? 93.392 -4.711 -119.156 1.00 42.09 91 SER A C 1
ATOM 700 O O . SER A 1 91 ? 92.847 -5.773 -118.865 1.00 42.09 91 SER A O 1
ATOM 702 N N . SER A 1 92 ? 93.346 -3.649 -118.344 1.00 40.97 92 SER A N 1
ATOM 703 C CA . SER A 1 92 ? 92.441 -3.546 -117.189 1.00 40.97 92 SER A CA 1
ATOM 704 C C . SER A 1 92 ? 91.207 -2.716 -117.562 1.00 40.97 92 SER A C 1
ATOM 706 O O . SER A 1 92 ? 91.367 -1.625 -118.118 1.00 40.97 92 SER A O 1
ATOM 708 N N . PRO A 1 93 ? 89.977 -3.161 -117.248 1.00 41.31 93 PRO A N 1
ATOM 709 C CA . PRO A 1 93 ? 88.815 -2.298 -117.364 1.00 41.31 93 PRO A CA 1
ATOM 710 C C . PRO A 1 93 ? 88.935 -1.172 -116.332 1.00 41.31 93 PRO A C 1
ATOM 712 O O . PRO A 1 93 ? 89.339 -1.397 -115.190 1.00 41.31 93 PRO A O 1
ATOM 715 N N . LEU A 1 94 ? 88.592 0.042 -116.763 1.00 40.81 94 LEU A N 1
ATOM 716 C CA . LEU A 1 94 ? 88.415 1.232 -115.935 1.00 40.81 94 LEU A CA 1
ATOM 717 C C . LEU A 1 94 ? 87.474 0.919 -114.761 1.00 40.81 94 LEU A C 1
ATOM 719 O O . LEU A 1 94 ? 86.257 1.061 -114.870 1.00 40.81 94 LEU A O 1
ATOM 723 N N . LEU A 1 95 ? 88.033 0.500 -113.625 1.00 43.62 95 LEU A N 1
ATOM 724 C CA . LEU A 1 95 ? 87.345 0.578 -112.347 1.00 43.62 95 LEU A CA 1
ATOM 725 C C . LEU A 1 95 ? 87.262 2.060 -112.002 1.00 43.62 95 LEU A C 1
ATOM 727 O O . LEU A 1 95 ? 88.260 2.700 -111.668 1.00 43.62 95 LEU A O 1
ATOM 731 N N . ALA A 1 96 ? 86.060 2.601 -112.183 1.00 41.94 96 ALA A N 1
ATOM 732 C CA . ALA A 1 96 ? 85.696 3.949 -111.799 1.00 41.94 96 ALA A CA 1
ATOM 733 C C . ALA A 1 96 ? 86.242 4.246 -110.397 1.00 41.94 96 ALA A C 1
ATOM 735 O O . ALA A 1 96 ? 85.924 3.546 -109.434 1.00 41.94 96 ALA A O 1
ATOM 736 N N . ARG A 1 97 ? 87.069 5.293 -110.291 1.00 45.62 97 ARG A N 1
ATOM 737 C CA . ARG A 1 97 ? 87.337 5.944 -109.009 1.00 45.62 97 ARG A CA 1
ATOM 738 C C . ARG A 1 97 ? 85.976 6.262 -108.380 1.00 45.62 97 ARG A C 1
ATOM 740 O O . ARG A 1 97 ? 85.185 6.940 -109.033 1.00 45.62 97 ARG A O 1
ATOM 747 N N . PRO A 1 98 ? 85.672 5.787 -107.163 1.00 49.31 98 PRO A N 1
ATOM 748 C CA . PRO A 1 98 ? 84.484 6.252 -106.478 1.00 49.31 98 PRO A CA 1
ATOM 749 C C . PRO A 1 98 ? 84.692 7.730 -106.140 1.00 49.31 98 PRO A C 1
ATOM 751 O O . PRO A 1 98 ? 85.657 8.083 -105.461 1.00 49.31 98 PRO A O 1
ATOM 754 N N . ASP A 1 99 ? 83.809 8.589 -106.647 1.00 48.09 99 ASP A N 1
ATOM 755 C CA . ASP A 1 99 ? 83.786 10.011 -106.319 1.00 48.09 99 ASP A CA 1
ATOM 756 C C . ASP A 1 99 ? 83.697 10.178 -104.795 1.00 48.09 99 ASP A C 1
ATOM 758 O O . ASP A 1 99 ? 82.701 9.800 -104.170 1.00 48.09 99 ASP A O 1
ATOM 762 N N . ALA A 1 100 ? 84.735 10.757 -104.185 1.00 54.44 100 ALA A N 1
ATOM 763 C CA . ALA A 1 100 ? 84.783 11.038 -102.747 1.00 54.44 100 ALA A CA 1
ATOM 764 C C . ALA A 1 100 ? 83.595 11.914 -102.278 1.00 54.44 100 ALA A C 1
ATOM 766 O O . ALA A 1 100 ? 83.130 11.793 -101.139 1.00 54.44 100 ALA A O 1
ATOM 767 N N . ASP A 1 101 ? 83.039 12.721 -103.188 1.00 58.19 101 ASP A N 1
ATOM 768 C CA . ASP A 1 101 ? 81.842 13.538 -102.972 1.00 58.19 101 ASP A CA 1
ATOM 769 C C . ASP A 1 101 ? 80.555 12.706 -102.864 1.00 58.19 101 ASP A C 1
ATOM 771 O O . ASP A 1 101 ? 79.661 13.034 -102.082 1.00 58.19 101 ASP A O 1
ATOM 775 N N . GLY A 1 102 ? 80.446 11.606 -103.615 1.00 61.91 102 GLY A N 1
ATOM 776 C CA . GLY A 1 102 ? 79.262 10.746 -103.608 1.00 61.91 102 GLY A CA 1
ATOM 777 C C . GLY A 1 102 ? 79.114 9.965 -102.304 1.00 61.91 102 GLY A C 1
ATOM 778 O O . GLY A 1 102 ? 78.003 9.766 -101.813 1.00 61.91 102 GLY A O 1
ATOM 779 N N . SER A 1 103 ? 80.230 9.555 -101.707 1.00 66.00 103 SER A N 1
ATOM 780 C CA . SER A 1 103 ? 80.211 8.814 -100.448 1.00 66.00 103 SER A CA 1
ATOM 781 C C . SER A 1 103 ? 80.064 9.698 -99.209 1.00 66.00 103 SER A C 1
ATOM 783 O O . SER A 1 103 ? 79.369 9.306 -98.274 1.00 66.00 103 SER A O 1
ATOM 785 N N . SER A 1 104 ? 80.629 10.909 -99.215 1.00 70.69 104 SER A N 1
ATOM 786 C CA . SER A 1 104 ? 80.408 11.890 -98.140 1.00 70.69 104 SER A CA 1
ATOM 787 C C . SER A 1 104 ? 78.932 12.296 -98.046 1.00 70.69 104 SER A C 1
ATOM 789 O O . SER A 1 104 ? 78.375 12.376 -96.954 1.00 70.69 104 SER A O 1
ATOM 791 N N . ARG A 1 105 ? 78.249 12.437 -99.193 1.00 75.06 105 ARG A N 1
ATOM 792 C CA . ARG A 1 105 ? 76.794 12.668 -99.239 1.00 75.06 105 ARG A CA 1
ATOM 793 C C . ARG A 1 105 ? 75.989 11.499 -98.664 1.00 75.06 105 ARG A C 1
ATOM 795 O O . ARG A 1 105 ? 75.012 11.733 -97.965 1.00 75.06 105 ARG A O 1
ATOM 802 N N . LYS A 1 106 ? 76.396 10.248 -98.914 1.00 77.00 106 LYS A N 1
ATOM 803 C CA . LYS A 1 106 ? 75.722 9.060 -98.348 1.00 77.00 106 LYS A CA 1
ATOM 804 C C . LYS A 1 106 ? 75.834 8.993 -96.824 1.00 77.00 106 LYS A C 1
ATOM 806 O O . LYS A 1 106 ? 74.880 8.576 -96.176 1.00 77.00 106 LYS A O 1
ATOM 811 N N . LEU A 1 107 ? 76.973 9.401 -96.265 1.00 77.75 107 LEU A N 1
ATOM 812 C CA . LEU A 1 107 ? 77.200 9.414 -94.819 1.00 77.75 107 LEU A CA 1
ATOM 813 C C . LEU A 1 107 ? 76.405 10.541 -94.138 1.00 77.75 107 LEU A C 1
ATOM 815 O O . LEU A 1 107 ? 75.745 10.285 -93.137 1.00 77.75 107 LEU A O 1
ATOM 819 N N . ALA A 1 108 ? 76.349 11.729 -94.751 1.00 79.00 108 ALA A N 1
ATOM 820 C CA . ALA A 1 108 ? 75.509 12.837 -94.283 1.00 79.00 108 ALA A CA 1
ATOM 821 C C . ALA A 1 108 ? 74.008 12.479 -94.270 1.00 79.00 108 ALA A C 1
ATOM 823 O O . ALA A 1 108 ? 73.325 12.718 -93.279 1.00 79.00 108 ALA A O 1
ATOM 824 N N . VAL A 1 109 ? 73.507 11.823 -95.325 1.00 83.19 109 VAL A N 1
ATOM 825 C CA . VAL A 1 109 ? 72.115 11.331 -95.372 1.00 83.19 109 VAL A CA 1
ATOM 826 C C . VAL A 1 109 ? 71.861 10.258 -94.302 1.00 83.19 109 VAL A C 1
ATOM 828 O O . VAL A 1 109 ? 70.787 10.215 -93.708 1.00 83.19 109 VAL A O 1
ATOM 831 N N . ALA A 1 110 ? 72.836 9.391 -94.008 1.00 80.69 110 ALA A N 1
ATOM 832 C CA . ALA A 1 110 ? 72.699 8.389 -92.948 1.00 80.69 110 ALA A CA 1
ATOM 833 C C . ALA A 1 110 ? 72.663 9.014 -91.538 1.00 80.69 110 ALA A C 1
ATOM 835 O O . ALA A 1 110 ? 71.925 8.533 -90.678 1.00 80.69 110 ALA A O 1
ATOM 836 N N . GLU A 1 111 ? 73.431 10.078 -91.294 1.00 85.56 111 GLU A N 1
ATOM 837 C CA . GLU A 1 111 ? 73.404 10.846 -90.041 1.00 85.56 111 GLU A CA 1
ATOM 838 C C . GLU A 1 111 ? 72.091 11.620 -89.856 1.00 85.56 111 GLU A C 1
ATOM 840 O O . GLU A 1 111 ? 71.554 11.653 -88.746 1.00 85.56 111 GLU A O 1
ATOM 845 N N . GLU A 1 112 ? 71.537 12.172 -90.937 1.00 88.38 112 GLU A N 1
ATOM 846 C CA . GLU A 1 112 ? 70.218 12.814 -90.952 1.00 88.38 112 GLU A CA 1
ATOM 847 C C . GLU A 1 112 ? 69.112 11.812 -90.591 1.00 88.38 112 GLU A C 1
ATOM 849 O O . GLU A 1 112 ? 68.359 12.041 -89.646 1.00 88.38 112 GLU A O 1
ATOM 854 N N . ILE A 1 113 ? 69.094 10.636 -91.232 1.00 88.25 113 ILE A N 1
ATOM 855 C CA . ILE A 1 113 ? 68.125 9.567 -90.933 1.00 88.25 113 ILE A CA 1
ATOM 856 C C . ILE A 1 113 ? 68.226 9.105 -89.469 1.00 88.25 113 ILE A C 1
ATOM 858 O O . ILE A 1 113 ? 67.199 8.881 -88.828 1.00 88.25 113 ILE A O 1
ATOM 862 N N . ILE A 1 114 ? 69.441 8.977 -88.919 1.00 87.44 114 ILE A N 1
ATOM 863 C CA . ILE A 1 114 ? 69.647 8.614 -87.503 1.00 87.44 114 ILE A CA 1
ATOM 864 C C . ILE A 1 114 ? 69.155 9.719 -86.562 1.00 87.44 114 ILE A C 1
ATOM 866 O O . ILE A 1 114 ? 68.625 9.430 -85.488 1.00 87.44 114 ILE A O 1
ATOM 870 N N . SER A 1 115 ? 69.339 10.982 -86.941 1.00 89.12 115 SER A N 1
ATOM 871 C CA . SER A 1 115 ? 68.879 12.125 -86.149 1.00 89.12 115 SER A CA 1
ATOM 872 C C . SER A 1 115 ? 67.352 12.196 -86.130 1.00 89.12 115 SER A C 1
ATOM 874 O O . SER A 1 115 ? 66.761 12.332 -85.061 1.00 89.12 115 SER A O 1
ATOM 876 N N . GLU A 1 116 ? 66.699 11.991 -87.277 1.00 90.12 116 GLU A N 1
ATOM 877 C CA . GLU A 1 116 ? 65.238 11.900 -87.371 1.00 90.12 116 GLU A CA 1
ATOM 878 C 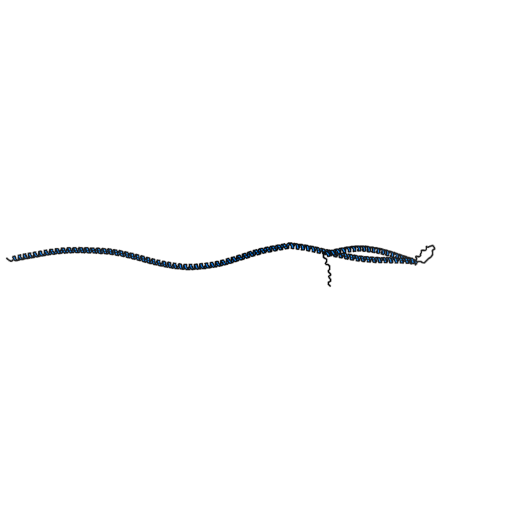C . GLU A 1 116 ? 64.666 10.715 -86.580 1.00 90.12 116 GLU A C 1
ATOM 880 O O . GLU A 1 116 ? 63.646 10.845 -85.899 1.00 90.12 116 GLU A O 1
ATOM 885 N N . SER A 1 117 ? 65.301 9.539 -86.643 1.00 88.38 117 SER A N 1
ATOM 886 C CA . SER A 1 117 ? 64.855 8.370 -85.877 1.00 88.38 117 SER A CA 1
ATOM 887 C C . SER A 1 117 ? 65.097 8.530 -84.375 1.00 88.38 117 SER A C 1
ATOM 889 O O . SER A 1 117 ? 64.332 7.983 -83.578 1.00 88.38 117 SER A O 1
ATOM 891 N N . GLN A 1 118 ? 66.116 9.291 -83.967 1.00 90.44 118 GLN A N 1
ATOM 892 C CA . GLN A 1 118 ? 66.332 9.661 -82.568 1.00 90.44 118 GLN A CA 1
ATOM 893 C C . GLN A 1 118 ? 65.280 10.669 -82.087 1.00 90.44 118 GLN A C 1
ATOM 895 O O . GLN A 1 118 ? 64.702 10.468 -81.023 1.00 90.44 118 GLN A O 1
ATOM 900 N N . GLN A 1 119 ? 64.951 11.683 -82.891 1.00 92.25 119 GLN A N 1
ATOM 901 C CA . GLN A 1 119 ? 63.877 12.626 -82.571 1.00 92.25 119 GLN A CA 1
ATOM 902 C C . GLN A 1 119 ? 62.530 11.905 -82.406 1.00 92.25 119 GLN A C 1
ATOM 904 O O . GLN A 1 119 ? 61.836 12.115 -81.413 1.00 92.25 119 GLN A O 1
ATOM 909 N N . LYS A 1 120 ? 62.189 10.984 -83.320 1.00 91.88 120 LYS A N 1
ATOM 910 C CA . LYS A 1 120 ? 60.979 10.148 -83.205 1.00 91.88 120 LYS A CA 1
ATOM 911 C C . LYS A 1 120 ? 60.969 9.311 -81.925 1.00 91.88 120 LYS A C 1
ATOM 913 O O . LYS A 1 120 ? 59.915 9.148 -81.315 1.00 91.88 120 LYS A O 1
ATOM 918 N N . TYR A 1 121 ? 62.123 8.785 -81.513 1.00 90.94 121 TYR A N 1
ATOM 919 C CA . TYR A 1 121 ? 62.251 8.049 -80.255 1.00 90.94 121 TYR A CA 1
ATOM 920 C C . TYR A 1 121 ? 61.985 8.948 -79.041 1.00 90.94 121 TYR A C 1
ATOM 922 O O . TYR A 1 121 ? 61.222 8.563 -78.155 1.00 90.94 121 TYR A O 1
ATOM 930 N N . ASP A 1 122 ? 62.565 10.148 -79.010 1.00 91.88 122 ASP A N 1
ATOM 931 C CA . ASP A 1 122 ? 62.409 11.087 -77.895 1.00 91.88 122 ASP A CA 1
ATOM 932 C C . ASP A 1 122 ? 60.971 11.632 -77.800 1.00 91.88 122 ASP A C 1
ATOM 934 O O . ASP A 1 122 ? 60.402 11.693 -76.708 1.00 91.88 122 ASP A O 1
ATOM 938 N N . GLU A 1 123 ? 60.328 11.924 -78.935 1.00 94.19 123 GLU A N 1
ATOM 939 C CA . GLU A 1 123 ? 58.909 12.302 -78.997 1.00 94.19 123 GLU A CA 1
ATOM 940 C C . GLU A 1 123 ? 57.987 11.184 -78.494 1.00 94.19 123 GLU A C 1
ATOM 942 O O . GLU A 1 123 ? 57.034 11.428 -77.748 1.00 94.19 123 GLU A O 1
ATOM 947 N N . LEU A 1 124 ? 58.259 9.939 -78.889 1.00 93.50 124 LEU A N 1
ATOM 948 C CA . LEU A 1 124 ? 57.473 8.788 -78.457 1.00 93.50 124 LEU A CA 1
ATOM 949 C C . LEU A 1 124 ? 57.680 8.490 -76.966 1.00 93.50 124 LEU A C 1
ATOM 951 O O . LEU A 1 124 ? 56.735 8.111 -76.273 1.00 93.50 124 LEU A O 1
ATOM 955 N N . ARG A 1 125 ? 58.892 8.723 -76.452 1.00 93.50 125 ARG A N 1
ATOM 956 C CA . ARG A 1 125 ? 59.214 8.575 -75.032 1.00 93.50 125 ARG A CA 1
ATOM 957 C C . ARG A 1 125 ? 58.475 9.605 -74.186 1.00 93.50 125 ARG A C 1
ATOM 959 O O . ARG A 1 125 ? 57.875 9.232 -73.186 1.00 93.50 125 ARG A O 1
ATOM 966 N N . ALA A 1 126 ? 58.427 10.860 -74.631 1.00 94.19 126 ALA A N 1
ATOM 967 C CA . ALA A 1 126 ? 57.643 11.896 -73.964 1.00 94.19 126 ALA A CA 1
ATOM 968 C C . ALA A 1 126 ? 56.145 11.537 -73.906 1.00 94.19 126 ALA A C 1
ATOM 970 O O . ALA A 1 126 ? 55.512 11.695 -72.864 1.00 94.19 126 ALA A O 1
ATOM 971 N N . LYS A 1 127 ? 55.579 10.988 -74.994 1.00 94.38 127 LYS A N 1
ATOM 972 C CA . LYS A 1 127 ? 54.187 10.495 -75.008 1.00 94.38 127 LYS A CA 1
ATOM 973 C C . LYS A 1 127 ? 53.965 9.340 -74.029 1.00 94.38 127 LYS A C 1
ATOM 975 O O . LYS A 1 127 ? 52.940 9.312 -73.354 1.00 94.38 127 LYS A O 1
ATOM 980 N N . TYR A 1 128 ? 54.913 8.408 -73.940 1.00 94.38 128 TYR A N 1
ATOM 981 C CA . TYR A 1 128 ? 54.862 7.299 -72.987 1.00 94.38 128 TYR A CA 1
ATOM 982 C C . TYR A 1 128 ? 54.892 7.784 -71.529 1.00 94.38 128 TYR A C 1
ATOM 984 O O . TYR A 1 128 ? 54.089 7.320 -70.719 1.00 94.38 128 TYR A O 1
ATOM 992 N N . ASP A 1 129 ? 55.756 8.749 -71.204 1.00 94.25 129 ASP A N 1
ATOM 993 C CA . ASP A 1 129 ? 55.863 9.306 -69.851 1.00 94.25 129 ASP A CA 1
ATOM 994 C C . ASP A 1 129 ? 54.569 10.035 -69.440 1.00 94.25 129 ASP A C 1
ATOM 996 O O . ASP A 1 129 ? 54.058 9.819 -68.340 1.00 94.25 129 ASP A O 1
ATOM 1000 N N . VAL A 1 130 ? 53.981 10.826 -70.349 1.00 94.88 130 VAL A N 1
ATOM 1001 C CA . VAL A 1 130 ? 52.678 11.482 -70.127 1.00 94.88 130 VAL A CA 1
ATOM 1002 C C . VAL A 1 130 ? 51.566 10.451 -69.921 1.00 94.88 130 VAL A C 1
ATOM 1004 O O . VAL A 1 130 ? 50.806 10.558 -68.960 1.00 94.88 130 VAL A O 1
ATOM 1007 N N . ALA A 1 131 ? 51.493 9.413 -70.760 1.00 92.50 131 ALA A N 1
ATOM 1008 C CA . ALA A 1 131 ? 50.487 8.361 -70.621 1.00 92.50 131 ALA A CA 1
ATOM 1009 C C . ALA A 1 131 ? 50.605 7.615 -69.276 1.00 92.50 131 ALA A C 1
ATOM 1011 O O . ALA A 1 131 ? 49.592 7.319 -68.636 1.00 92.50 131 ALA A O 1
ATOM 1012 N N . CYS A 1 132 ? 51.831 7.354 -68.809 1.00 91.69 132 CYS A N 1
ATOM 1013 C CA . CYS A 1 132 ? 52.077 6.748 -67.498 1.00 91.69 132 CYS A CA 1
ATOM 1014 C C . CYS A 1 132 ? 51.603 7.641 -66.345 1.00 91.69 132 CYS A C 1
ATOM 1016 O O . CYS A 1 132 ? 51.009 7.148 -65.383 1.00 91.69 132 CYS A O 1
ATOM 1018 N N . GLU A 1 133 ? 51.838 8.947 -66.443 1.00 94.56 133 GLU A N 1
ATOM 1019 C CA . GLU A 1 133 ? 51.426 9.914 -65.430 1.00 94.56 133 GLU A CA 1
ATOM 1020 C C . GLU A 1 133 ? 49.897 10.077 -65.383 1.00 94.56 133 GLU A C 1
ATOM 1022 O O . GLU A 1 133 ? 49.300 10.041 -64.305 1.00 94.56 133 GLU A O 1
ATOM 1027 N N . GLU A 1 134 ? 49.225 10.124 -66.535 1.00 93.44 134 GLU A N 1
ATOM 1028 C CA . GLU A 1 134 ? 47.759 10.123 -66.594 1.00 93.44 134 GLU A CA 1
ATOM 1029 C C . GLU A 1 134 ? 47.142 8.836 -66.020 1.00 93.44 134 GLU A C 1
ATOM 1031 O O . GLU A 1 134 ? 46.123 8.881 -65.317 1.00 93.44 134 GLU A O 1
ATOM 1036 N N . ARG A 1 135 ? 47.761 7.673 -66.278 1.00 93.56 135 ARG A N 1
ATOM 1037 C CA . ARG A 1 135 ? 47.357 6.398 -65.664 1.00 93.56 135 ARG A CA 1
ATOM 1038 C C . ARG A 1 135 ? 47.510 6.451 -64.145 1.00 93.56 135 ARG A C 1
ATOM 1040 O O . ARG A 1 135 ? 46.610 6.003 -63.434 1.00 93.56 135 ARG A O 1
ATOM 1047 N N . ARG A 1 136 ? 48.615 7.008 -63.635 1.00 94.69 136 ARG A N 1
ATOM 1048 C CA . ARG A 1 136 ? 48.848 7.174 -62.191 1.00 94.69 136 ARG A CA 1
ATOM 1049 C C . ARG A 1 136 ? 47.749 8.025 -61.552 1.00 94.69 136 ARG A C 1
ATOM 1051 O O . ARG A 1 136 ? 47.151 7.591 -60.570 1.00 94.69 136 ARG A O 1
ATOM 1058 N N . GLN A 1 137 ? 47.433 9.177 -62.142 1.00 94.62 137 GLN A N 1
ATOM 1059 C CA . GLN A 1 137 ? 46.390 10.082 -61.642 1.00 94.62 137 GLN A CA 1
ATOM 1060 C C . GLN A 1 137 ? 45.001 9.428 -61.648 1.00 94.62 137 GLN A C 1
ATOM 1062 O O . GLN A 1 137 ? 44.277 9.496 -60.654 1.00 94.62 137 GLN A O 1
ATOM 1067 N N . SER A 1 138 ? 44.663 8.712 -62.724 1.00 92.12 138 SER A N 1
ATOM 1068 C CA . SER A 1 138 ? 43.390 7.984 -62.835 1.00 92.12 138 SER A CA 1
ATOM 1069 C C . SER A 1 138 ? 43.272 6.875 -61.790 1.00 92.12 138 SER A C 1
ATOM 1071 O O . SER A 1 138 ? 42.214 6.678 -61.195 1.00 92.12 138 SER A O 1
ATOM 1073 N N . ARG A 1 139 ? 44.376 6.170 -61.509 1.00 93.31 139 ARG A N 1
ATOM 1074 C CA . ARG A 1 139 ? 44.424 5.133 -60.471 1.00 93.31 139 ARG A CA 1
ATOM 1075 C C . ARG A 1 139 ? 44.242 5.723 -59.076 1.00 93.31 139 ARG A C 1
ATOM 1077 O O . ARG A 1 139 ? 43.541 5.139 -58.256 1.00 93.31 139 ARG A O 1
ATOM 1084 N N . GLU A 1 140 ? 44.847 6.873 -58.800 1.00 94.50 140 GLU A N 1
ATOM 1085 C CA . GLU A 1 140 ? 44.671 7.573 -57.525 1.00 94.50 140 GLU A CA 1
ATOM 1086 C C . GLU A 1 140 ? 43.229 8.043 -57.320 1.00 94.50 140 GLU A C 1
ATOM 1088 O O . GLU A 1 140 ? 42.695 7.902 -56.220 1.00 94.50 140 GLU A O 1
ATOM 1093 N N . GLN A 1 141 ? 42.575 8.547 -58.369 1.00 91.62 141 GLN A N 1
ATOM 1094 C CA . GLN A 1 141 ? 41.153 8.901 -58.326 1.00 91.62 141 GLN A CA 1
ATOM 1095 C C . GLN A 1 141 ? 40.268 7.668 -58.098 1.00 91.62 141 GLN A C 1
ATOM 1097 O O . GLN A 1 141 ? 39.422 7.691 -57.205 1.00 91.62 141 GLN A O 1
ATOM 1102 N N . ALA A 1 142 ? 40.524 6.562 -58.804 1.00 90.50 142 ALA A N 1
ATOM 1103 C CA . ALA A 1 142 ? 39.812 5.301 -58.597 1.00 90.50 142 ALA A CA 1
ATOM 1104 C C . ALA A 1 142 ? 39.936 4.783 -57.152 1.00 90.50 142 ALA A C 1
ATOM 1106 O O . ALA A 1 142 ? 38.941 4.376 -56.552 1.00 90.50 142 ALA A O 1
ATOM 1107 N N . LEU A 1 143 ? 41.133 4.852 -56.558 1.00 93.06 143 LEU A N 1
ATOM 1108 C CA . LEU A 1 143 ? 41.353 4.451 -55.165 1.00 93.06 143 LEU A CA 1
ATOM 1109 C C . LEU A 1 143 ? 40.629 5.364 -54.169 1.00 93.06 143 LEU A C 1
ATOM 1111 O O . LEU A 1 143 ? 40.058 4.864 -53.200 1.00 93.06 143 LEU A O 1
ATOM 1115 N N . LYS A 1 144 ? 40.610 6.682 -54.409 1.00 94.12 144 LYS A N 1
ATOM 1116 C CA . LYS A 1 144 ? 39.857 7.630 -53.571 1.00 94.12 144 LYS A CA 1
ATOM 1117 C C . LYS A 1 144 ? 38.362 7.317 -53.574 1.00 94.12 144 LYS A C 1
ATOM 1119 O O . LYS A 1 144 ? 37.767 7.249 -52.505 1.00 94.12 144 LYS A O 1
ATOM 1124 N N . MET A 1 145 ? 37.776 7.057 -54.742 1.00 91.75 145 MET A N 1
ATOM 1125 C CA . MET A 1 145 ? 36.360 6.686 -54.837 1.00 91.75 145 MET A CA 1
ATOM 1126 C C . MET A 1 145 ? 36.067 5.341 -54.171 1.00 91.75 145 MET A C 1
ATOM 1128 O O . MET A 1 145 ? 35.072 5.215 -53.466 1.00 91.75 145 MET A O 1
ATOM 1132 N N . GLN A 1 146 ? 36.932 4.336 -54.349 1.00 92.62 146 GLN A N 1
ATOM 1133 C CA . GLN A 1 146 ? 36.766 3.046 -53.671 1.00 92.62 146 GLN A CA 1
ATOM 1134 C C . GLN A 1 146 ? 36.803 3.185 -52.147 1.00 92.62 146 GLN A C 1
ATOM 1136 O O . GLN A 1 146 ? 36.053 2.495 -51.454 1.00 92.62 146 GLN A O 1
ATOM 1141 N N . GLN A 1 147 ? 37.660 4.066 -51.626 1.00 95.25 147 GLN A N 1
ATOM 1142 C CA . GLN A 1 147 ? 37.694 4.361 -50.200 1.00 95.25 147 GLN A CA 1
ATOM 1143 C C . GLN A 1 147 ? 36.409 5.072 -49.753 1.00 95.25 147 GLN A C 1
ATOM 1145 O O . GLN A 1 147 ? 35.791 4.622 -48.796 1.00 95.25 147 GLN A O 1
ATOM 1150 N N . GLU A 1 148 ? 35.946 6.089 -50.489 1.00 94.88 148 GLU A N 1
ATOM 1151 C CA . GLU A 1 148 ? 34.689 6.788 -50.177 1.00 94.88 148 GLU A CA 1
ATOM 1152 C C . GLU A 1 148 ? 33.488 5.825 -50.180 1.00 94.88 148 GLU A C 1
ATOM 1154 O O . GLU A 1 148 ? 32.680 5.843 -49.256 1.00 94.88 148 GLU A O 1
ATOM 1159 N N . ILE A 1 149 ? 33.393 4.915 -51.158 1.00 93.56 149 ILE A N 1
ATOM 1160 C CA . ILE A 1 149 ? 32.347 3.877 -51.194 1.00 93.56 149 ILE A CA 1
ATOM 1161 C C . ILE A 1 149 ? 32.402 2.996 -49.940 1.00 93.56 149 ILE A C 1
ATOM 1163 O O . ILE A 1 149 ? 31.354 2.664 -49.384 1.00 93.56 149 ILE A O 1
ATOM 1167 N N . ARG A 1 150 ? 33.600 2.602 -49.489 1.00 95.69 150 ARG A N 1
ATOM 1168 C CA . ARG A 1 150 ? 33.762 1.775 -48.285 1.00 95.69 150 ARG A CA 1
ATOM 1169 C C . ARG A 1 150 ? 33.276 2.515 -47.041 1.00 95.69 150 ARG A C 1
ATOM 1171 O O . ARG A 1 150 ? 32.468 1.959 -46.303 1.00 95.69 150 ARG A O 1
ATOM 1178 N N . ASP A 1 151 ? 33.708 3.758 -46.867 1.00 95.56 151 ASP A N 1
ATOM 1179 C CA . ASP A 1 151 ? 33.366 4.577 -45.702 1.00 95.56 151 ASP A CA 1
ATOM 1180 C C . ASP A 1 151 ? 31.856 4.873 -45.653 1.00 95.56 151 ASP A C 1
ATOM 1182 O O . ASP A 1 151 ? 31.236 4.849 -44.590 1.00 95.56 151 ASP A O 1
ATOM 1186 N N . LEU A 1 152 ? 31.228 5.116 -46.809 1.00 94.06 152 LEU A N 1
ATOM 1187 C CA . LEU A 1 152 ? 29.779 5.315 -46.900 1.00 94.06 152 LEU A CA 1
ATOM 1188 C C . LEU A 1 152 ? 29.001 4.028 -46.597 1.00 94.06 152 LEU A C 1
ATOM 1190 O O . LEU A 1 152 ? 27.963 4.081 -45.939 1.00 94.06 152 LEU A O 1
ATOM 1194 N N . ARG A 1 153 ? 29.487 2.864 -47.046 1.00 94.12 153 ARG A N 1
ATOM 1195 C CA . ARG A 1 153 ? 28.864 1.566 -46.732 1.00 94.12 153 ARG A CA 1
ATOM 1196 C C . ARG A 1 153 ? 28.943 1.243 -45.241 1.00 94.12 153 ARG A C 1
ATOM 1198 O O . ARG A 1 153 ? 27.974 0.726 -44.691 1.00 94.12 153 ARG A O 1
ATOM 1205 N N . GLU A 1 154 ? 30.056 1.569 -44.588 1.00 95.44 154 GLU A N 1
ATOM 1206 C CA . GLU A 1 154 ? 30.205 1.420 -43.137 1.00 95.44 154 GLU A CA 1
ATOM 1207 C C . GLU A 1 154 ? 29.221 2.324 -42.381 1.00 95.44 154 GLU A C 1
ATOM 1209 O O . GLU A 1 154 ? 28.520 1.852 -41.487 1.00 95.44 154 GLU A O 1
ATOM 1214 N N . GLN A 1 155 ? 29.064 3.582 -42.813 1.00 92.12 155 GLN A N 1
ATOM 1215 C CA . GLN A 1 155 ? 28.057 4.493 -42.255 1.00 92.12 155 GLN A CA 1
ATOM 1216 C C . GLN A 1 155 ? 26.628 3.958 -42.410 1.00 92.12 155 GLN A C 1
ATOM 1218 O O . GLN A 1 155 ? 25.851 3.997 -41.458 1.00 92.12 155 GLN A O 1
ATOM 1223 N N . VAL A 1 156 ? 26.274 3.422 -43.582 1.00 92.31 156 VAL A N 1
ATOM 1224 C CA . VAL A 1 156 ? 24.958 2.798 -43.803 1.00 92.31 156 VAL A CA 1
ATOM 1225 C C . VAL A 1 156 ? 24.758 1.588 -42.884 1.00 92.31 156 VAL A C 1
ATOM 1227 O O . VAL A 1 156 ? 23.681 1.427 -42.315 1.00 92.31 156 VAL A O 1
ATOM 1230 N N . SER A 1 157 ? 25.788 0.758 -42.692 1.00 93.44 157 SER A N 1
ATOM 1231 C CA . SER A 1 157 ? 25.722 -0.381 -41.767 1.00 93.44 157 SER A CA 1
ATOM 1232 C C . SER A 1 157 ? 25.482 0.065 -40.323 1.00 93.44 157 SER A C 1
ATOM 1234 O O . SER A 1 157 ? 24.607 -0.485 -39.659 1.00 93.44 157 SER A O 1
ATOM 1236 N N . ALA A 1 158 ? 26.191 1.096 -39.857 1.00 92.12 158 ALA A N 1
ATOM 1237 C CA . ALA A 1 158 ? 26.010 1.641 -38.512 1.00 92.12 158 ALA A CA 1
ATOM 1238 C C . ALA A 1 158 ? 24.588 2.195 -38.297 1.00 92.12 158 ALA A C 1
ATOM 1240 O O . ALA A 1 158 ? 23.957 1.906 -37.281 1.00 92.12 158 ALA A O 1
ATOM 1241 N N . ILE A 1 159 ? 24.039 2.918 -39.284 1.00 90.44 159 ILE A N 1
ATOM 1242 C CA . ILE A 1 159 ? 22.652 3.419 -39.239 1.00 90.44 159 ILE A CA 1
ATOM 1243 C C . ILE A 1 159 ? 21.650 2.262 -39.112 1.00 90.44 159 ILE A C 1
ATOM 1245 O O . ILE A 1 159 ? 20.673 2.362 -38.366 1.00 90.44 159 ILE A O 1
ATOM 1249 N N . HIS A 1 160 ? 21.876 1.152 -39.819 1.00 90.25 160 HIS A N 1
ATOM 1250 C CA . HIS A 1 160 ? 21.015 -0.024 -39.724 1.00 90.25 160 HIS A CA 1
ATOM 1251 C C . HIS A 1 160 ? 21.043 -0.674 -38.337 1.00 90.25 160 HIS A C 1
ATOM 1253 O O . HIS A 1 160 ? 19.979 -0.991 -37.804 1.00 90.25 160 HIS A O 1
ATOM 1259 N N . GLU A 1 161 ? 22.223 -0.826 -37.734 1.00 93.31 161 GLU A N 1
ATOM 1260 C CA . GLU A 1 161 ? 22.365 -1.385 -36.384 1.00 93.31 161 GLU A CA 1
ATOM 1261 C C . GLU A 1 161 ? 21.655 -0.520 -35.333 1.00 93.31 161 GLU A C 1
ATOM 1263 O O . GLU A 1 161 ? 20.903 -1.037 -34.501 1.00 93.31 161 GLU A O 1
ATOM 1268 N N . GLU A 1 162 ? 21.818 0.805 -35.402 1.00 91.88 162 GLU A N 1
ATOM 1269 C CA . GLU A 1 162 ? 21.118 1.738 -34.513 1.00 91.88 162 GLU A CA 1
ATOM 1270 C C . GLU A 1 162 ? 19.597 1.677 -34.700 1.00 91.88 162 GLU A C 1
ATOM 1272 O O . GLU A 1 162 ? 18.845 1.664 -33.720 1.00 91.88 162 GLU A O 1
ATOM 1277 N N . ARG A 1 163 ? 19.120 1.593 -35.948 1.00 90.50 163 ARG A N 1
ATOM 1278 C CA . ARG A 1 163 ? 17.691 1.461 -36.258 1.00 90.50 163 ARG A CA 1
ATOM 1279 C C . ARG A 1 163 ? 17.100 0.186 -35.660 1.00 90.50 163 ARG A C 1
ATOM 1281 O O . ARG A 1 163 ? 16.010 0.235 -35.087 1.00 90.50 163 ARG A O 1
ATOM 1288 N N . ASP A 1 164 ? 17.797 -0.939 -35.771 1.00 93.56 164 ASP A N 1
ATOM 1289 C CA . ASP A 1 164 ? 17.322 -2.224 -35.255 1.00 93.56 164 ASP A CA 1
ATOM 1290 C C . ASP A 1 164 ? 17.331 -2.255 -33.715 1.00 93.56 164 ASP A C 1
ATOM 1292 O O . ASP A 1 164 ? 16.383 -2.751 -33.089 1.00 93.56 164 ASP A O 1
ATOM 1296 N N . ALA A 1 165 ? 18.335 -1.632 -33.087 1.00 94.69 165 ALA A N 1
ATOM 1297 C CA . ALA A 1 165 ? 18.372 -1.431 -31.640 1.00 94.69 165 ALA A CA 1
ATOM 1298 C C . ALA A 1 165 ? 17.210 -0.543 -31.153 1.00 94.69 165 ALA A C 1
ATOM 1300 O O . ALA A 1 165 ? 16.525 -0.881 -30.183 1.00 94.69 165 ALA A O 1
ATOM 1301 N N . LEU A 1 166 ? 16.937 0.566 -31.851 1.00 94.19 166 LEU A N 1
ATOM 1302 C CA . LEU A 1 166 ? 15.819 1.461 -31.542 1.00 94.19 166 LEU A CA 1
ATOM 1303 C C . LEU A 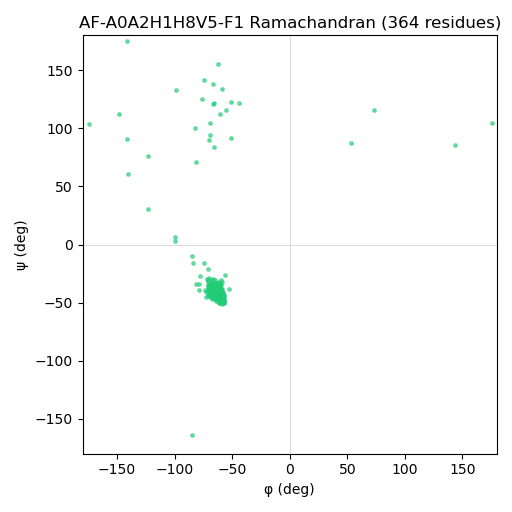1 166 ? 14.464 0.778 -31.727 1.00 94.19 166 LEU A C 1
ATOM 1305 O O . LEU A 1 166 ? 13.584 0.950 -30.885 1.00 94.19 166 LEU A O 1
ATOM 1309 N N . ARG A 1 167 ? 14.296 -0.021 -32.785 1.00 95.56 167 ARG A N 1
ATOM 1310 C CA . ARG A 1 167 ? 13.078 -0.810 -33.004 1.00 95.56 167 ARG A CA 1
ATOM 1311 C C . ARG A 1 167 ? 12.838 -1.778 -31.849 1.00 95.56 167 ARG A C 1
ATOM 1313 O O . ARG A 1 167 ? 11.756 -1.773 -31.276 1.00 95.56 167 ARG A O 1
ATOM 1320 N N . THR A 1 168 ? 13.863 -2.527 -31.451 1.00 96.25 168 THR A N 1
ATOM 1321 C CA . THR A 1 168 ? 13.774 -3.462 -30.318 1.00 96.25 168 THR A CA 1
ATOM 1322 C C . THR A 1 168 ? 13.404 -2.737 -29.019 1.00 96.25 168 THR A C 1
ATOM 1324 O O . THR A 1 168 ? 12.542 -3.189 -28.267 1.00 96.25 168 THR A O 1
ATOM 1327 N N . SER A 1 169 ? 14.020 -1.579 -28.764 1.00 96.44 169 SER A N 1
ATOM 1328 C CA . SER A 1 169 ? 13.700 -0.732 -27.609 1.00 96.44 169 SER A CA 1
ATOM 1329 C C . SER A 1 169 ? 12.249 -0.236 -27.636 1.00 96.44 169 SER A C 1
ATOM 1331 O O . SER A 1 169 ? 11.551 -0.287 -26.622 1.00 96.44 169 SER A O 1
ATOM 1333 N N . TYR A 1 170 ? 11.766 0.194 -28.805 1.00 96.25 170 TYR A N 1
ATOM 1334 C CA . TYR A 1 170 ? 10.385 0.628 -28.995 1.00 96.25 170 TYR A CA 1
ATOM 1335 C C . TYR A 1 170 ? 9.384 -0.505 -28.754 1.00 96.25 170 TYR A C 1
ATOM 1337 O O . TYR A 1 170 ? 8.391 -0.291 -28.060 1.00 96.25 170 TYR A O 1
ATOM 1345 N N . ASP A 1 171 ? 9.652 -1.707 -29.265 1.00 95.94 171 ASP A N 1
ATOM 1346 C CA . ASP A 1 171 ? 8.778 -2.867 -29.080 1.00 95.94 171 ASP A CA 1
ATOM 1347 C C . ASP A 1 171 ? 8.667 -3.236 -27.591 1.00 95.94 171 ASP A C 1
ATOM 1349 O O . ASP A 1 171 ? 7.559 -3.364 -27.064 1.00 95.94 171 ASP A O 1
ATOM 1353 N N . LEU A 1 172 ? 9.792 -3.270 -26.865 1.00 96.31 172 LEU A N 1
ATOM 1354 C CA . LEU A 1 172 ? 9.807 -3.487 -25.411 1.00 96.31 172 LEU A CA 1
ATOM 1355 C C . LEU A 1 172 ? 9.045 -2.393 -24.646 1.00 96.31 172 LEU A C 1
ATOM 1357 O O . LEU A 1 172 ? 8.295 -2.686 -23.710 1.00 96.31 172 LEU A O 1
ATOM 1361 N N . ALA A 1 173 ? 9.214 -1.128 -25.037 1.00 95.38 173 ALA A N 1
ATOM 1362 C CA . ALA A 1 173 ? 8.487 -0.013 -24.433 1.00 95.38 173 ALA A CA 1
ATOM 1363 C C . ALA A 1 173 ? 6.975 -0.102 -24.708 1.00 95.38 173 ALA A C 1
ATOM 1365 O O . ALA A 1 173 ? 6.163 0.152 -23.814 1.00 95.38 173 ALA A O 1
ATOM 1366 N N . SER A 1 174 ? 6.593 -0.501 -25.921 1.00 95.50 174 SER A N 1
ATOM 1367 C CA . SER A 1 174 ? 5.205 -0.712 -26.335 1.00 95.50 174 SER A CA 1
ATOM 1368 C C . SER A 1 174 ? 4.550 -1.842 -25.536 1.00 95.50 174 SER A C 1
ATOM 1370 O O . SER A 1 174 ? 3.465 -1.656 -24.979 1.00 95.50 174 SER A O 1
ATOM 1372 N N . GLU A 1 175 ? 5.237 -2.975 -25.371 1.00 96.12 175 GLU A N 1
ATOM 1373 C CA . GLU A 1 175 ? 4.783 -4.080 -24.519 1.00 96.12 175 GLU A CA 1
ATOM 1374 C C . GLU A 1 175 ? 4.632 -3.657 -23.054 1.00 96.12 175 GLU A C 1
ATOM 1376 O O . GLU A 1 175 ? 3.623 -3.967 -22.414 1.00 96.12 175 GLU A O 1
ATOM 1381 N N . GLY A 1 176 ? 5.606 -2.916 -22.516 1.00 95.06 176 GLY A N 1
ATOM 1382 C CA . GLY A 1 176 ? 5.538 -2.365 -21.163 1.00 95.06 176 GLY A CA 1
ATOM 1383 C C . GLY A 1 176 ? 4.316 -1.465 -20.970 1.00 95.06 176 GLY A C 1
ATOM 1384 O O . GLY A 1 176 ? 3.590 -1.594 -19.983 1.00 95.06 176 GLY A O 1
ATOM 1385 N N . ASN A 1 177 ? 4.032 -0.604 -21.948 1.00 95.06 177 ASN A N 1
ATOM 1386 C CA . ASN A 1 177 ? 2.867 0.273 -21.924 1.00 95.06 177 ASN A CA 1
ATOM 1387 C C . ASN A 1 177 ? 1.546 -0.510 -22.048 1.00 95.06 177 ASN A C 1
ATOM 1389 O O . ASN A 1 177 ? 0.582 -0.213 -21.343 1.00 95.06 177 ASN A O 1
ATOM 1393 N N . ALA A 1 178 ? 1.499 -1.559 -22.875 1.00 94.12 178 ALA A N 1
ATOM 1394 C CA . ALA A 1 178 ? 0.339 -2.444 -22.977 1.00 94.12 178 ALA A CA 1
ATOM 1395 C C . ALA A 1 178 ? 0.036 -3.143 -21.640 1.00 94.12 178 ALA A C 1
ATOM 1397 O O . ALA A 1 178 ? -1.113 -3.143 -21.193 1.00 94.12 178 ALA A O 1
ATOM 1398 N N . ARG A 1 179 ? 1.067 -3.653 -20.951 1.00 95.38 179 ARG A N 1
ATOM 1399 C CA . ARG A 1 179 ? 0.924 -4.243 -19.607 1.00 95.38 179 ARG A CA 1
ATOM 1400 C C . ARG A 1 179 ? 0.411 -3.222 -18.599 1.00 95.38 179 ARG A C 1
ATOM 1402 O O . ARG A 1 179 ? -0.512 -3.516 -17.845 1.00 95.38 179 ARG A O 1
ATOM 1409 N N . LEU A 1 180 ? 0.965 -2.010 -18.595 1.00 9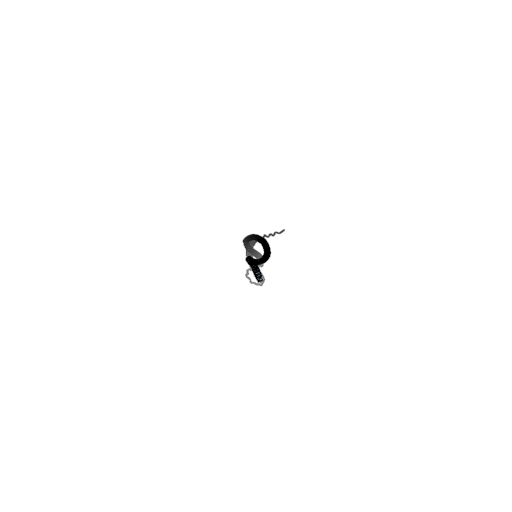4.00 180 LEU A N 1
ATOM 1410 C CA . LEU A 1 180 ? 0.478 -0.935 -17.729 1.00 94.00 180 LEU A CA 1
ATOM 1411 C C . LEU A 1 180 ? -0.997 -0.629 -18.000 1.00 94.00 180 LEU A C 1
ATOM 1413 O O . LEU A 1 180 ? -1.789 -0.567 -17.060 1.00 94.00 180 LEU A O 1
ATOM 1417 N N . LYS A 1 181 ? -1.389 -0.518 -19.272 1.00 94.81 181 LYS A N 1
ATOM 1418 C CA . LYS A 1 181 ? -2.777 -0.278 -19.681 1.00 94.81 181 LYS A CA 1
ATOM 1419 C C . LYS A 1 181 ? -3.738 -1.372 -19.201 1.00 94.81 181 LYS A C 1
ATOM 1421 O O . LYS A 1 181 ? -4.891 -1.065 -18.918 1.00 94.81 181 LYS A O 1
ATOM 1426 N N . GLU A 1 182 ? -3.278 -2.615 -19.066 1.00 93.50 182 GLU A N 1
ATOM 1427 C CA . GLU A 1 182 ? -4.059 -3.715 -18.487 1.00 93.50 182 GLU A CA 1
ATOM 1428 C C . GLU A 1 182 ? -4.105 -3.676 -16.947 1.00 93.50 182 GLU A C 1
ATOM 1430 O O . GLU A 1 182 ? -5.137 -3.962 -16.336 1.00 93.50 182 GLU A O 1
ATOM 1435 N N . HIS A 1 183 ? -2.995 -3.322 -16.295 1.00 94.25 183 HIS A N 1
ATOM 1436 C CA . HIS A 1 183 ? -2.886 -3.326 -14.834 1.00 94.25 183 HIS A CA 1
ATOM 1437 C C . HIS A 1 183 ? -3.537 -2.114 -14.158 1.00 94.25 183 HIS A C 1
ATOM 1439 O O . HIS A 1 183 ? -4.078 -2.258 -13.059 1.00 94.25 183 HIS A O 1
ATOM 1445 N N . PHE A 1 184 ? -3.507 -0.934 -14.786 1.00 93.31 184 PHE A N 1
ATOM 1446 C CA . PHE A 1 184 ? -4.073 0.291 -14.213 1.00 93.31 184 PHE A CA 1
ATOM 1447 C C . PHE A 1 184 ? -5.568 0.161 -13.865 1.00 93.31 184 PHE A C 1
ATOM 1449 O O . PHE A 1 184 ? -5.914 0.448 -12.716 1.00 93.31 184 PHE A O 1
ATOM 1456 N N . PRO A 1 185 ? -6.446 -0.327 -14.765 1.00 94.00 185 PRO A N 1
ATOM 1457 C CA . PRO A 1 185 ? -7.862 -0.525 -14.454 1.00 94.00 185 PRO A CA 1
ATOM 1458 C C . PRO A 1 185 ? -8.079 -1.489 -13.286 1.00 94.00 185 PRO A C 1
ATOM 1460 O O . PRO A 1 185 ? -8.805 -1.161 -12.356 1.00 94.00 185 PRO A O 1
ATOM 1463 N N . LYS A 1 186 ? -7.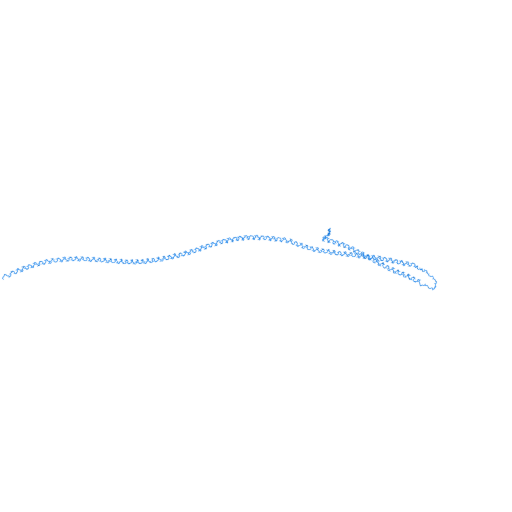369 -2.626 -13.264 1.00 94.44 186 LYS A N 1
ATOM 1464 C CA . LYS A 1 186 ? -7.462 -3.619 -12.177 1.00 94.44 186 LYS A CA 1
ATOM 1465 C C . LYS A 1 186 ? -7.072 -3.026 -10.819 1.00 94.44 186 LYS A C 1
ATOM 1467 O O . LYS A 1 186 ? -7.675 -3.338 -9.795 1.00 94.44 186 LYS A O 1
ATOM 1472 N N . CYS A 1 187 ? -6.043 -2.178 -10.798 1.00 92.31 187 CYS A N 1
ATOM 1473 C CA . CYS A 1 187 ? -5.621 -1.482 -9.584 1.00 92.31 187 CYS A CA 1
ATOM 1474 C C . CYS A 1 187 ? -6.675 -0.458 -9.131 1.00 92.31 187 CYS A C 1
ATOM 1476 O O . CYS A 1 187 ? -6.983 -0.381 -7.942 1.00 92.31 187 CYS A O 1
ATOM 1478 N N . SER A 1 188 ? -7.271 0.269 -10.083 1.00 93.69 188 SER A N 1
ATOM 1479 C CA . SER A 1 188 ? -8.374 1.205 -9.831 1.00 93.69 188 SER A CA 1
ATOM 1480 C C . SER A 1 188 ? -9.596 0.497 -9.242 1.00 93.69 188 SER A C 1
ATOM 1482 O O . SER A 1 188 ? -10.077 0.892 -8.184 1.00 93.69 188 SER A O 1
ATOM 1484 N N . GLU A 1 189 ? -10.047 -0.597 -9.860 1.00 95.12 189 GLU A N 1
ATOM 1485 C CA . GLU A 1 189 ? -11.174 -1.410 -9.380 1.00 95.12 189 GLU A CA 1
ATOM 1486 C C . GLU A 1 189 ? -10.932 -1.911 -7.953 1.00 95.12 189 GLU A C 1
ATOM 1488 O O . GLU A 1 189 ? -11.780 -1.750 -7.075 1.00 95.12 189 GLU A O 1
ATOM 1493 N N . ARG A 1 190 ? -9.734 -2.440 -7.681 1.00 95.38 190 ARG A N 1
ATOM 1494 C CA . ARG A 1 190 ? -9.365 -2.900 -6.338 1.00 95.38 190 ARG A CA 1
ATOM 1495 C C . ARG A 1 190 ? -9.385 -1.766 -5.310 1.00 95.38 190 ARG A C 1
ATOM 1497 O O . ARG A 1 190 ? -9.791 -1.991 -4.170 1.00 95.38 190 ARG A O 1
ATOM 1504 N N . SER A 1 191 ? -8.955 -0.564 -5.691 1.00 95.38 191 SER A N 1
ATOM 1505 C CA . SER A 1 191 ? -9.020 0.617 -4.823 1.00 95.38 191 SER A CA 1
ATOM 1506 C C . SER A 1 191 ? -10.469 0.990 -4.495 1.00 95.38 191 SER A C 1
ATOM 1508 O O . SER A 1 191 ? -10.797 1.223 -3.332 1.00 95.38 191 SER A O 1
ATOM 1510 N N . GLU A 1 192 ? -11.362 0.986 -5.487 1.00 96.12 192 GLU A N 1
ATOM 1511 C CA . GLU A 1 192 ? -12.790 1.258 -5.277 1.00 96.12 192 GLU A CA 1
ATOM 1512 C C . GLU A 1 192 ? -13.463 0.202 -4.386 1.00 96.12 192 GLU A C 1
ATOM 1514 O O . GLU A 1 192 ? -14.298 0.525 -3.536 1.00 96.12 192 GLU A O 1
ATOM 1519 N N . GLU A 1 193 ? -13.110 -1.074 -4.551 1.00 96.50 193 GLU A N 1
ATOM 1520 C CA . GLU A 1 193 ? -13.589 -2.157 -3.686 1.00 96.50 193 GLU A CA 1
ATOM 1521 C C . GLU A 1 193 ? -13.135 -1.975 -2.235 1.00 96.50 193 GLU A C 1
ATOM 1523 O O . GLU A 1 193 ? -13.935 -2.141 -1.306 1.00 96.50 193 GLU A O 1
ATOM 1528 N N . GLN A 1 194 ? -11.872 -1.593 -2.029 1.00 96.00 194 GLN A N 1
ATOM 1529 C CA . GLN A 1 194 ? -11.333 -1.288 -0.706 1.00 96.00 194 GLN A CA 1
ATOM 1530 C C . GLN A 1 194 ? -12.040 -0.087 -0.070 1.00 96.00 194 GLN A C 1
ATOM 1532 O O . GLN A 1 194 ? -12.402 -0.149 1.106 1.00 96.00 194 GLN A O 1
ATOM 1537 N N . GLU A 1 195 ? -12.313 0.971 -0.833 1.00 96.88 195 GLU A N 1
ATOM 1538 C CA . GLU A 1 195 ? -13.052 2.135 -0.341 1.00 96.88 195 GLU A CA 1
ATOM 1539 C C . GLU A 1 195 ? -14.487 1.766 0.068 1.00 96.88 195 GLU A C 1
ATOM 1541 O O . GLU A 1 195 ? -14.937 2.116 1.165 1.00 96.88 195 GLU A O 1
ATOM 1546 N N . LYS A 1 196 ? -15.188 0.970 -0.751 1.00 97.19 196 LYS A N 1
ATOM 1547 C CA . LYS A 1 196 ? -16.521 0.435 -0.416 1.00 97.19 196 LYS A CA 1
ATOM 1548 C C . LYS A 1 196 ? -16.487 -0.411 0.859 1.00 97.19 196 LYS A C 1
ATOM 1550 O O . LYS A 1 196 ? -17.401 -0.317 1.684 1.00 97.19 196 LYS A O 1
ATOM 1555 N N . ALA A 1 197 ? -15.457 -1.238 1.043 1.00 96.94 197 ALA A N 1
ATOM 1556 C CA . ALA A 1 197 ? -15.285 -2.043 2.252 1.00 96.94 197 ALA A CA 1
ATOM 1557 C C . ALA A 1 197 ? -15.046 -1.170 3.497 1.00 96.94 197 ALA A C 1
ATOM 1559 O O . ALA A 1 197 ? -15.685 -1.388 4.530 1.00 96.94 197 ALA A O 1
ATOM 1560 N N . LEU A 1 198 ? -14.198 -0.142 3.392 1.00 97.44 198 LEU A N 1
ATOM 1561 C CA . LEU A 1 198 ? -13.950 0.815 4.473 1.00 97.44 198 LEU A CA 1
ATOM 1562 C C . LEU A 1 198 ? -15.215 1.585 4.862 1.00 97.44 198 LEU A C 1
ATOM 1564 O O . LEU A 1 198 ? -15.483 1.761 6.051 1.00 97.44 198 LEU A O 1
ATOM 1568 N N . TRP A 1 199 ? -16.031 1.984 3.887 1.00 97.19 199 TRP A N 1
ATOM 1569 C CA . TRP A 1 199 ? -17.317 2.632 4.147 1.00 97.19 199 TRP A CA 1
ATOM 1570 C C . TRP A 1 199 ? -18.272 1.741 4.949 1.00 97.19 199 TRP A C 1
ATOM 1572 O O . TRP A 1 199 ? -18.868 2.198 5.926 1.00 97.19 199 TRP A O 1
ATOM 1582 N N . LYS A 1 200 ? -18.377 0.453 4.594 1.00 96.94 200 LYS A N 1
ATOM 1583 C CA . LYS A 1 200 ? -19.191 -0.522 5.344 1.00 96.94 200 LYS A CA 1
ATOM 1584 C C . LYS A 1 200 ? -18.697 -0.697 6.780 1.00 96.94 200 LYS A C 1
ATOM 1586 O O . LYS A 1 200 ? -19.510 -0.741 7.702 1.00 96.94 200 LYS A O 1
ATOM 1591 N N . LEU A 1 201 ? -17.380 -0.772 6.980 1.00 96.38 201 LEU A N 1
ATOM 1592 C CA . LEU A 1 201 ? -16.783 -0.866 8.315 1.00 96.38 201 LEU A CA 1
ATOM 1593 C C . LEU A 1 201 ? -17.053 0.389 9.146 1.00 96.38 201 LEU A C 1
ATOM 1595 O O . LEU A 1 201 ? -17.417 0.277 10.315 1.00 96.38 201 LEU A O 1
ATOM 1599 N N . ARG A 1 202 ? -16.933 1.578 8.545 1.00 97.00 202 ARG A N 1
ATOM 1600 C CA . ARG A 1 202 ? -17.240 2.848 9.211 1.00 97.00 202 ARG A CA 1
ATOM 1601 C C . ARG A 1 202 ? -18.702 2.915 9.653 1.00 97.00 202 ARG A C 1
ATOM 1603 O O . ARG A 1 202 ? -18.968 3.303 10.787 1.00 97.00 202 ARG A O 1
ATOM 1610 N N . ASP A 1 203 ? -19.639 2.511 8.798 1.00 97.19 203 ASP A N 1
ATOM 1611 C CA . ASP A 1 203 ? -21.064 2.478 9.151 1.00 97.19 203 ASP A CA 1
ATOM 1612 C C . ASP A 1 203 ? -21.350 1.486 10.295 1.00 97.19 203 ASP A C 1
ATOM 1614 O O . ASP A 1 203 ? -22.050 1.811 11.258 1.00 97.19 203 ASP A O 1
ATOM 1618 N N . ALA A 1 204 ? -20.751 0.291 10.245 1.00 96.44 204 ALA A N 1
ATOM 1619 C CA . ALA A 1 204 ? -20.862 -0.696 11.318 1.00 96.44 204 ALA A CA 1
ATOM 1620 C C . ALA A 1 204 ? -20.286 -0.179 12.648 1.00 96.44 204 ALA A C 1
ATOM 1622 O O . ALA A 1 204 ? -20.908 -0.358 13.699 1.00 96.44 204 ALA A O 1
ATOM 1623 N N . LEU A 1 205 ? -19.138 0.503 12.606 1.00 96.00 205 LEU A N 1
ATOM 1624 C CA . LEU A 1 205 ? -18.522 1.113 13.781 1.00 96.00 205 LEU A CA 1
ATOM 1625 C C . LEU A 1 205 ? -19.417 2.210 14.371 1.00 96.00 205 LEU A C 1
ATOM 1627 O O . LEU A 1 205 ? -19.669 2.199 15.573 1.00 96.00 205 LEU A O 1
ATOM 1631 N N . GLY A 1 206 ? -19.988 3.081 13.535 1.00 96.81 206 GLY A N 1
ATOM 1632 C CA . GLY A 1 206 ? -20.922 4.117 13.986 1.00 96.81 206 GLY A CA 1
ATOM 1633 C C . GLY A 1 206 ? -22.195 3.548 14.630 1.00 96.81 206 GLY A C 1
ATOM 1634 O O . GLY A 1 206 ? -22.727 4.118 15.584 1.00 96.81 206 GLY A O 1
ATOM 1635 N N . LYS A 1 207 ? -22.685 2.390 14.165 1.00 97.00 207 LYS A N 1
ATOM 1636 C CA . LYS A 1 207 ? -23.789 1.664 14.824 1.00 97.00 207 LYS A CA 1
ATOM 1637 C C . LYS A 1 207 ? -23.381 1.138 16.202 1.00 97.00 207 LYS A C 1
ATOM 1639 O O . LYS A 1 207 ? -24.152 1.281 17.150 1.00 97.00 207 LYS A O 1
ATOM 1644 N N . LYS A 1 208 ? -22.179 0.567 16.320 1.00 95.81 208 LYS A N 1
ATOM 1645 C CA . LYS A 1 208 ? -21.639 0.054 17.588 1.00 95.81 208 LYS A CA 1
ATOM 1646 C C . LYS A 1 208 ? -21.373 1.163 18.601 1.00 95.81 208 LYS A C 1
ATOM 1648 O O . LYS A 1 208 ? -21.711 1.004 19.768 1.00 95.81 208 LYS A O 1
ATOM 1653 N N . GLU A 1 209 ? -20.869 2.308 18.160 1.00 97.12 209 GLU A N 1
ATOM 1654 C CA . GLU A 1 209 ? -20.669 3.482 19.012 1.00 97.12 209 GLU A CA 1
ATOM 1655 C C . GLU A 1 209 ? -21.992 3.966 19.630 1.00 97.12 209 GLU A C 1
ATOM 1657 O O . GLU A 1 209 ? -22.088 4.157 20.841 1.00 97.12 209 GLU A O 1
ATOM 1662 N N . LYS A 1 210 ? -23.063 4.050 18.829 1.00 96.25 210 LYS A N 1
ATOM 1663 C CA . LYS A 1 210 ? -24.409 4.381 19.333 1.00 96.25 210 LYS A CA 1
ATOM 1664 C C . LYS A 1 210 ? -24.936 3.352 20.339 1.00 96.25 210 LYS A C 1
ATOM 1666 O O . LYS A 1 210 ? -25.635 3.725 21.280 1.00 96.25 210 LYS A O 1
ATOM 1671 N N . GLU A 1 211 ? -24.646 2.068 20.137 1.00 96.56 211 GLU A N 1
ATOM 1672 C CA . GLU A 1 211 ? -25.021 0.993 21.063 1.00 96.56 211 GLU A CA 1
ATOM 1673 C C . GLU A 1 211 ? -24.284 1.128 22.404 1.00 96.56 211 GLU A C 1
ATOM 1675 O O . GLU A 1 211 ? -24.919 1.071 23.456 1.00 96.56 211 GLU A O 1
ATOM 1680 N N . ILE A 1 212 ? -22.979 1.417 22.370 1.00 97.50 212 ILE A N 1
ATOM 1681 C CA . ILE A 1 212 ? -22.164 1.675 23.566 1.00 97.50 212 ILE A CA 1
ATOM 1682 C C . ILE A 1 212 ? -22.726 2.856 24.363 1.00 97.50 212 ILE A C 1
ATOM 1684 O O . ILE A 1 212 ? -22.908 2.737 25.572 1.00 97.50 212 ILE A O 1
ATOM 1688 N N . VAL A 1 213 ? -23.077 3.965 23.704 1.00 97.25 213 VAL A N 1
ATOM 1689 C CA . VAL A 1 213 ? -23.665 5.137 24.380 1.00 97.25 213 VAL A CA 1
ATOM 1690 C C . VAL A 1 213 ? -24.990 4.788 25.070 1.00 97.25 213 VAL A C 1
ATOM 1692 O O . VAL A 1 213 ? -25.224 5.204 26.205 1.00 97.25 213 VAL A O 1
ATOM 1695 N N . LYS A 1 214 ? -25.855 3.989 24.427 1.00 97.00 214 LYS A N 1
ATOM 1696 C CA . LYS A 1 214 ? -27.115 3.528 25.041 1.00 97.00 214 LYS A CA 1
ATOM 1697 C C . LYS A 1 214 ? -26.873 2.644 26.263 1.00 97.00 214 LYS A C 1
ATOM 1699 O O . LYS A 1 214 ? -27.557 2.808 27.272 1.00 97.00 214 LYS A O 1
ATOM 1704 N N . LEU A 1 215 ? -25.917 1.719 26.178 1.00 96.94 215 LEU A N 1
ATOM 1705 C CA . LEU A 1 215 ? -25.557 0.846 27.296 1.00 96.94 215 LEU A CA 1
ATOM 1706 C C . LEU A 1 215 ? -24.960 1.645 28.455 1.00 96.94 215 LEU A C 1
ATOM 1708 O O . LEU A 1 215 ? -25.349 1.422 29.597 1.00 96.94 215 LEU A O 1
ATOM 1712 N N . GLN A 1 216 ? -24.094 2.619 28.170 1.00 97.50 216 GLN A N 1
ATOM 1713 C CA . GLN A 1 216 ? -23.523 3.498 29.188 1.00 97.50 216 GLN A CA 1
ATOM 1714 C C . GLN A 1 216 ? -24.617 4.269 29.935 1.00 97.50 216 GLN A C 1
ATOM 1716 O O . GLN A 1 216 ? -24.651 4.257 31.163 1.00 97.50 216 GLN A O 1
ATOM 1721 N N . TYR A 1 217 ? -25.573 4.848 29.204 1.00 97.19 217 TYR A N 1
ATOM 1722 C CA . TYR A 1 217 ? -26.719 5.524 29.812 1.00 97.19 217 TYR A CA 1
ATOM 1723 C C . TYR A 1 217 ? -27.542 4.590 30.716 1.00 97.19 217 TYR A C 1
ATOM 1725 O O . TYR A 1 217 ? -27.946 4.975 31.813 1.00 97.19 217 TYR A O 1
ATOM 1733 N N . ALA A 1 218 ? -27.775 3.344 30.288 1.00 96.81 218 ALA A N 1
ATOM 1734 C CA . ALA A 1 218 ? -28.485 2.354 31.097 1.00 96.81 218 ALA A CA 1
ATOM 1735 C C . ALA A 1 218 ? -27.712 1.973 32.374 1.00 96.81 218 ALA A C 1
ATOM 1737 O O . ALA A 1 218 ? -28.318 1.842 33.439 1.00 96.81 218 ALA A O 1
ATOM 1738 N N . VAL A 1 219 ? -26.386 1.838 32.288 1.00 97.25 219 VAL A N 1
ATOM 1739 C CA . VAL A 1 219 ? -25.512 1.589 33.445 1.00 97.25 219 VAL A CA 1
ATOM 1740 C C . VAL A 1 219 ? -25.588 2.746 34.442 1.00 97.25 219 VAL A C 1
ATOM 1742 O O . VAL A 1 219 ? -25.752 2.509 35.640 1.00 97.25 219 VAL A O 1
ATOM 1745 N N . ASP A 1 220 ? -25.546 3.991 33.969 1.00 97.12 220 ASP A N 1
ATOM 1746 C CA . ASP A 1 220 ? -25.635 5.170 34.836 1.00 97.12 220 ASP A CA 1
ATOM 1747 C C . ASP A 1 220 ? -26.997 5.248 35.551 1.00 97.12 220 ASP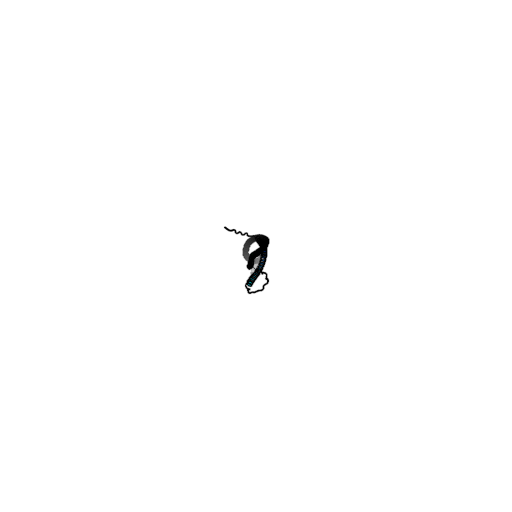 A C 1
ATOM 1749 O O . ASP A 1 220 ? -27.056 5.516 36.755 1.00 97.12 220 ASP A O 1
ATOM 1753 N N . GLN A 1 221 ? -28.090 4.918 34.854 1.00 96.75 221 GLN A N 1
ATOM 1754 C CA . GLN A 1 221 ? -29.434 4.820 35.442 1.00 96.75 221 GLN A CA 1
ATOM 1755 C C . GLN A 1 221 ? -29.532 3.724 36.514 1.00 96.75 221 GLN A C 1
ATOM 1757 O O . GLN A 1 221 ? -30.101 3.936 37.592 1.00 96.75 221 GLN A O 1
ATOM 1762 N N . GLN A 1 222 ? -28.951 2.549 36.255 1.00 96.06 222 GLN A N 1
ATOM 1763 C CA . GLN A 1 222 ? -28.901 1.466 37.240 1.00 96.06 222 GLN A CA 1
ATOM 1764 C C . GLN A 1 222 ? -28.089 1.869 38.469 1.00 96.06 222 GLN A C 1
ATOM 1766 O O . GLN A 1 222 ? -28.525 1.625 39.594 1.00 96.06 222 GLN A O 1
ATOM 1771 N N . LYS A 1 223 ? -26.949 2.538 38.275 1.00 97.06 223 LYS A N 1
ATOM 1772 C CA . LYS A 1 223 ? -26.104 3.031 39.365 1.00 97.06 223 LYS A CA 1
ATOM 1773 C C . LYS A 1 223 ? -26.840 4.052 40.234 1.00 97.06 223 LYS A C 1
ATOM 1775 O O . LYS A 1 223 ? -26.788 3.952 41.459 1.00 97.06 223 LYS A O 1
ATOM 1780 N N . ALA A 1 224 ? -27.571 4.985 39.624 1.00 95.69 224 ALA A N 1
ATOM 1781 C CA . ALA A 1 224 ? -28.408 5.936 40.354 1.00 95.69 224 ALA A CA 1
ATOM 1782 C C . ALA A 1 224 ? -29.498 5.221 41.172 1.00 95.69 224 ALA A C 1
ATOM 1784 O O . ALA A 1 224 ? -29.666 5.493 42.361 1.00 95.69 224 ALA A O 1
ATOM 1785 N N . THR A 1 225 ? -30.182 4.248 40.562 1.00 96.25 225 THR A N 1
ATOM 1786 C CA . THR A 1 225 ? -31.221 3.447 41.229 1.00 96.25 225 THR A CA 1
ATOM 1787 C C . THR A 1 225 ? -30.652 2.650 42.407 1.00 96.25 225 THR A C 1
ATOM 1789 O O . THR A 1 225 ? -31.230 2.652 43.493 1.00 96.25 225 THR A O 1
ATOM 1792 N N . LEU A 1 226 ? -29.497 2.001 42.239 1.00 95.50 226 LEU A N 1
ATOM 1793 C CA . LEU A 1 226 ? -28.824 1.288 43.327 1.00 95.50 226 LEU A CA 1
ATOM 1794 C C . LEU A 1 226 ? -28.464 2.230 44.478 1.00 95.50 226 LEU A C 1
ATOM 1796 O O . LEU A 1 226 ? -28.772 1.911 45.622 1.00 95.50 226 LEU A O 1
ATOM 1800 N N . GLY A 1 227 ? -27.935 3.422 44.183 1.00 95.69 227 GLY A N 1
ATOM 1801 C CA . GLY A 1 227 ? -27.649 4.427 45.209 1.00 95.69 227 GLY A CA 1
ATOM 1802 C C . GLY A 1 227 ? -28.894 4.893 45.977 1.00 95.69 227 GLY A C 1
ATOM 1803 O O . GLY A 1 227 ? -28.809 5.190 47.168 1.00 95.69 227 GLY A O 1
ATOM 1804 N N . THR A 1 228 ? -30.072 4.936 45.340 1.00 96.25 228 THR A N 1
ATOM 1805 C CA . THR A 1 228 ? -31.333 5.214 46.059 1.00 96.25 228 THR A CA 1
ATOM 1806 C C . THR A 1 228 ? -31.751 4.063 46.972 1.00 96.25 228 THR A C 1
ATOM 1808 O O . THR A 1 228 ? -32.070 4.308 48.134 1.00 96.25 228 THR A O 1
ATOM 1811 N N . LYS A 1 229 ? -31.667 2.814 46.496 1.00 94.56 229 LYS A N 1
ATOM 1812 C CA . LYS A 1 229 ? -31.993 1.623 47.296 1.00 94.56 229 LYS A CA 1
ATOM 1813 C C . LYS A 1 229 ? -31.046 1.444 48.479 1.00 94.56 229 LYS A C 1
ATOM 1815 O O . LYS A 1 229 ? -31.490 1.092 49.563 1.00 94.56 229 LYS A O 1
ATOM 1820 N N . GLU A 1 230 ? -29.760 1.727 48.300 1.00 96.75 230 GLU A N 1
ATOM 1821 C CA . GLU A 1 230 ? -28.770 1.684 49.379 1.00 96.75 230 GLU A CA 1
ATOM 1822 C C . GLU A 1 230 ? -29.130 2.667 50.502 1.00 96.75 230 GLU A C 1
ATOM 1824 O O . GLU A 1 230 ? -29.152 2.290 51.672 1.00 96.75 230 GLU A O 1
ATOM 1829 N N . LYS A 1 231 ? -29.531 3.898 50.158 1.00 95.50 231 LYS A N 1
ATOM 1830 C CA . LYS A 1 231 ? -30.016 4.878 51.144 1.00 95.50 231 LYS A CA 1
ATOM 1831 C C . LYS A 1 231 ? -31.280 4.414 51.872 1.00 95.50 231 LYS A C 1
ATOM 1833 O O . LYS A 1 231 ? -31.431 4.703 53.056 1.00 95.50 231 LYS A O 1
ATOM 1838 N N . GLU A 1 232 ? -32.202 3.737 51.189 1.00 95.25 232 GLU A N 1
ATOM 1839 C CA . GLU A 1 232 ? -33.399 3.163 51.824 1.00 95.25 232 GLU A CA 1
ATOM 1840 C C . GLU A 1 232 ? -33.052 2.019 52.777 1.00 95.25 232 GLU A C 1
ATOM 1842 O O . GLU A 1 232 ? -33.581 1.979 53.885 1.00 95.25 232 GLU A O 1
ATOM 1847 N N . ILE A 1 233 ? -32.130 1.135 52.386 1.00 95.75 233 ILE A N 1
ATOM 1848 C CA . ILE A 1 233 ? -31.631 0.057 53.247 1.00 95.75 233 ILE A CA 1
ATOM 1849 C C . ILE A 1 233 ? -31.007 0.640 54.516 1.00 95.75 233 ILE A C 1
ATOM 1851 O O . ILE A 1 233 ? -31.344 0.187 55.604 1.00 95.75 233 ILE A O 1
ATOM 1855 N N . VAL A 1 234 ? -30.171 1.678 54.397 1.00 96.62 234 VAL A N 1
ATOM 1856 C CA . VAL A 1 234 ? -29.584 2.364 55.562 1.00 96.62 234 VAL A CA 1
ATOM 1857 C C . VAL A 1 234 ? -30.676 2.918 56.484 1.00 96.62 234 VAL A C 1
ATOM 1859 O O . VAL A 1 234 ? -30.644 2.662 57.682 1.00 96.62 234 VAL A O 1
ATOM 1862 N N . LYS A 1 235 ? -31.704 3.588 55.942 1.00 95.81 235 LYS A N 1
ATOM 1863 C CA . LYS A 1 235 ? -32.832 4.088 56.752 1.00 95.81 235 LYS A CA 1
ATOM 1864 C C . LYS A 1 235 ? -33.601 2.969 57.459 1.00 95.81 235 LYS A C 1
ATOM 1866 O O . LYS A 1 235 ? -33.997 3.134 58.609 1.00 95.81 235 LYS A O 1
ATOM 1871 N N . LEU A 1 236 ? -33.861 1.853 56.776 1.00 96.38 236 LEU A N 1
ATOM 1872 C CA . LEU A 1 236 ? -34.548 0.705 57.375 1.00 96.38 236 LEU A CA 1
ATOM 1873 C C . LEU A 1 236 ? -33.698 0.049 58.466 1.00 96.38 236 LEU A C 1
ATOM 1875 O O . LEU A 1 236 ? -34.246 -0.363 59.487 1.00 96.38 236 LEU A O 1
ATOM 1879 N N . GLN A 1 237 ? -32.380 -0.007 58.271 1.00 96.06 237 GLN A N 1
ATOM 1880 C CA . GLN A 1 237 ? -31.438 -0.498 59.269 1.00 96.06 237 GLN A CA 1
ATOM 1881 C C . GLN A 1 237 ? -31.462 0.382 60.529 1.00 96.06 237 GLN A C 1
ATOM 1883 O O . GLN A 1 237 ? -31.636 -0.150 61.623 1.00 96.06 237 GLN A O 1
ATOM 1888 N N . ASP A 1 238 ? -31.416 1.711 60.376 1.00 96.38 238 ASP A N 1
ATOM 1889 C CA . ASP A 1 238 ? -31.521 2.658 61.496 1.00 96.38 238 ASP A CA 1
ATOM 1890 C C . ASP A 1 238 ? -32.834 2.475 62.282 1.00 96.38 238 ASP A C 1
ATOM 1892 O O . ASP A 1 238 ? -32.844 2.458 63.516 1.00 96.38 238 ASP A O 1
ATOM 1896 N N . VAL A 1 239 ? -33.960 2.289 61.577 1.00 96.62 239 VAL A N 1
ATOM 1897 C CA . VAL A 1 239 ? -35.267 2.019 62.205 1.00 96.62 239 VAL A CA 1
ATOM 1898 C C . VAL A 1 239 ? -35.258 0.689 62.959 1.00 96.62 239 VAL A C 1
ATOM 1900 O O . VAL A 1 239 ? -35.776 0.620 64.076 1.00 96.62 239 VAL A O 1
ATOM 1903 N N . ALA A 1 240 ? -34.677 -0.366 62.383 1.00 95.62 240 ALA A N 1
ATOM 1904 C CA . ALA A 1 240 ? -34.571 -1.667 63.037 1.00 95.62 240 ALA A CA 1
ATOM 1905 C C . ALA A 1 240 ? -33.730 -1.584 64.323 1.00 95.62 240 ALA A C 1
ATOM 1907 O O . ALA A 1 240 ? -34.134 -2.117 65.360 1.00 95.62 240 ALA A O 1
ATOM 1908 N N . ASP A 1 241 ? -32.612 -0.856 64.292 1.00 95.88 241 ASP A N 1
ATOM 1909 C CA . ASP A 1 241 ? -31.763 -0.634 65.463 1.00 95.88 241 ASP A CA 1
ATOM 1910 C C . ASP A 1 241 ? -32.490 0.189 66.542 1.00 95.88 241 ASP A C 1
ATOM 1912 O O . ASP A 1 241 ? -32.446 -0.155 67.730 1.00 95.88 241 ASP A O 1
ATOM 1916 N N . GLN A 1 242 ? -33.259 1.209 66.148 1.00 95.12 242 GLN A N 1
ATOM 1917 C CA . GLN A 1 242 ? -34.096 1.988 67.067 1.00 95.12 242 GLN A CA 1
ATOM 1918 C C . GLN A 1 242 ? -35.210 1.142 67.709 1.00 95.12 242 GLN A C 1
ATOM 1920 O O . GLN A 1 242 ? -35.470 1.246 68.916 1.00 95.12 242 GLN A O 1
ATOM 1925 N N . GLN A 1 243 ? -35.862 0.273 66.932 1.00 95.00 243 GLN A N 1
ATOM 1926 C CA . GLN A 1 243 ? -36.865 -0.663 67.445 1.00 95.00 243 GLN A CA 1
ATOM 1927 C C . GLN A 1 243 ? -36.243 -1.666 68.415 1.00 95.00 243 GLN A C 1
ATOM 1929 O O . GLN A 1 243 ? -36.799 -1.896 69.490 1.00 95.00 243 GLN A O 1
ATOM 1934 N N . LYS A 1 244 ? -35.066 -2.211 68.090 1.00 96.38 244 LYS A N 1
ATOM 1935 C CA . LYS A 1 244 ? -34.324 -3.125 68.964 1.00 96.38 244 LYS A CA 1
ATOM 1936 C C . LYS A 1 244 ? -33.971 -2.469 70.300 1.00 96.38 244 LYS A C 1
ATOM 1938 O O . LYS A 1 244 ? -34.181 -3.077 71.349 1.00 96.38 244 LYS A O 1
ATOM 1943 N N . ALA A 1 245 ? -33.512 -1.217 70.282 1.00 94.94 245 ALA A N 1
ATOM 1944 C CA . ALA A 1 245 ? -33.256 -0.451 71.501 1.00 94.94 245 ALA A CA 1
ATOM 1945 C C . ALA A 1 245 ? -34.535 -0.254 72.339 1.00 94.94 245 ALA A C 1
ATOM 1947 O O . ALA A 1 245 ? -34.525 -0.485 73.549 1.00 94.94 245 ALA A O 1
ATOM 1948 N N . THR A 1 246 ? -35.649 0.102 71.691 1.00 95.56 246 THR A N 1
ATOM 1949 C CA . THR A 1 246 ? -36.954 0.301 72.349 1.00 95.56 246 THR A CA 1
ATOM 1950 C C . THR A 1 246 ? -37.505 -0.994 72.958 1.00 95.56 246 THR A C 1
ATOM 1952 O O . THR A 1 246 ? -38.059 -0.988 74.060 1.00 95.56 246 THR A O 1
ATOM 1955 N N . LEU A 1 247 ? -37.347 -2.129 72.272 1.00 94.50 247 LEU A N 1
ATOM 1956 C CA . LEU A 1 247 ? -37.714 -3.437 72.813 1.00 94.50 247 LEU A CA 1
ATOM 1957 C C . LEU A 1 247 ? -36.865 -3.777 74.038 1.00 94.50 247 LEU A C 1
ATOM 1959 O O . LEU A 1 247 ? -37.428 -4.149 75.062 1.00 94.50 247 LEU A O 1
ATOM 1963 N N . GLY A 1 248 ? -35.552 -3.533 73.990 1.00 94.25 248 GLY A N 1
ATOM 1964 C CA . GLY A 1 248 ? -34.673 -3.722 75.146 1.00 94.25 248 GLY A CA 1
ATOM 1965 C C . GLY A 1 248 ? -35.053 -2.855 76.356 1.00 94.25 248 GLY A C 1
ATOM 1966 O O . GLY A 1 248 ? -34.923 -3.295 77.499 1.00 94.25 248 GLY A O 1
ATOM 1967 N N . THR A 1 249 ? -35.565 -1.633 76.149 1.00 95.44 249 THR A N 1
ATOM 1968 C CA . THR A 1 249 ? -36.093 -0.817 77.260 1.00 95.44 249 THR A CA 1
ATOM 1969 C C . THR A 1 249 ? -37.397 -1.371 77.826 1.00 95.44 249 THR A C 1
ATOM 1971 O O . THR A 1 249 ? -37.542 -1.424 79.046 1.00 95.44 249 THR A O 1
ATOM 1974 N N . LYS A 1 250 ? -38.318 -1.831 76.967 1.00 93.75 250 LYS A N 1
ATOM 1975 C CA . LYS A 1 250 ? -39.587 -2.437 77.402 1.00 93.75 250 LYS A CA 1
ATOM 1976 C C . LYS A 1 250 ? -39.369 -3.763 78.127 1.00 93.75 250 LYS A C 1
ATOM 1978 O O . LYS A 1 250 ? -40.033 -4.023 79.120 1.00 93.75 250 LYS A O 1
ATOM 1983 N N . GLU A 1 251 ? -38.414 -4.573 77.682 1.00 95.06 251 GLU A N 1
ATOM 1984 C CA . GLU A 1 251 ? -38.036 -5.821 78.350 1.00 95.06 251 GLU A CA 1
ATOM 1985 C C . GLU A 1 251 ? -37.558 -5.556 79.784 1.00 95.06 251 GLU A C 1
ATOM 1987 O O . GLU A 1 251 ? -38.044 -6.182 80.724 1.00 95.06 251 GLU A O 1
ATOM 1992 N N . LYS A 1 252 ? -36.700 -4.546 79.988 1.00 94.00 252 LYS A N 1
ATOM 1993 C CA . LYS A 1 252 ? -36.286 -4.116 81.336 1.00 94.00 252 LYS A CA 1
ATOM 1994 C C . LYS A 1 252 ? -37.459 -3.637 82.196 1.00 94.00 252 LYS A C 1
ATOM 1996 O O . LYS A 1 252 ? -37.442 -3.840 83.407 1.00 94.00 252 LYS A O 1
ATOM 2001 N N . GLU A 1 253 ? -38.445 -2.968 81.606 1.00 94.00 253 GLU A N 1
ATOM 2002 C CA . GLU A 1 253 ? -39.650 -2.523 82.315 1.00 94.00 253 GLU A CA 1
ATOM 2003 C C . GLU A 1 253 ? -40.546 -3.701 82.715 1.00 94.00 253 GLU A C 1
ATOM 2005 O O . GLU A 1 253 ? -40.984 -3.763 83.862 1.00 94.00 253 GLU A O 1
ATOM 2010 N N . ILE A 1 254 ? -40.740 -4.676 81.821 1.00 94.25 254 ILE A N 1
ATOM 2011 C CA . ILE A 1 254 ? -41.455 -5.923 82.118 1.00 94.25 254 ILE A CA 1
ATOM 2012 C C . ILE A 1 254 ? -40.775 -6.663 83.270 1.00 94.25 254 ILE A C 1
ATOM 2014 O O . ILE A 1 254 ? -41.461 -7.047 84.210 1.00 94.25 254 ILE A O 1
ATOM 2018 N N . VAL A 1 255 ? -39.444 -6.799 83.252 1.00 95.12 255 VAL A N 1
ATOM 2019 C CA . VAL A 1 255 ? -38.692 -7.431 84.353 1.00 95.12 255 VAL A CA 1
ATOM 2020 C C . VAL A 1 255 ? -38.952 -6.717 85.684 1.00 95.12 255 VAL A C 1
ATOM 2022 O O . VAL A 1 255 ? -39.241 -7.370 86.681 1.00 95.12 255 VAL A O 1
ATOM 2025 N N . LYS A 1 256 ? -38.946 -5.377 85.710 1.00 94.62 256 LYS A N 1
ATOM 2026 C CA . LYS A 1 256 ? -39.277 -4.613 86.928 1.00 94.62 256 LYS A CA 1
ATOM 2027 C C . LYS A 1 256 ? -40.716 -4.836 87.395 1.00 94.62 256 LYS A C 1
ATOM 2029 O O . LYS A 1 256 ? -40.955 -4.941 88.595 1.00 94.62 256 LYS A O 1
ATOM 2034 N N . LEU A 1 257 ? -41.682 -4.863 86.476 1.00 95.06 257 LEU A N 1
ATOM 2035 C CA . LEU A 1 257 ? -43.084 -5.128 86.813 1.00 95.06 257 LEU A CA 1
ATOM 2036 C C . LEU A 1 257 ? -43.273 -6.556 87.337 1.00 95.06 257 LEU A C 1
ATOM 2038 O O . LEU A 1 257 ? -44.036 -6.749 88.282 1.00 95.06 257 LEU A O 1
ATOM 2042 N N . GLN A 1 258 ? -42.549 -7.524 86.773 1.00 94.44 258 GLN A N 1
ATOM 2043 C CA . GLN A 1 258 ? -42.521 -8.908 87.237 1.00 94.44 258 GLN A CA 1
ATOM 2044 C C . GLN A 1 258 ? -42.005 -8.987 88.682 1.00 94.44 258 GLN A C 1
ATOM 2046 O O . GLN A 1 258 ? -42.689 -9.546 89.535 1.00 94.44 258 GLN A O 1
ATOM 2051 N N . ASP A 1 259 ? -40.881 -8.326 88.988 1.00 94.88 259 ASP A N 1
ATOM 2052 C CA . ASP A 1 259 ? -40.332 -8.251 90.350 1.00 94.88 259 ASP A CA 1
ATOM 2053 C C . ASP A 1 259 ? -41.338 -7.643 91.343 1.00 94.88 259 ASP A C 1
ATOM 2055 O O . ASP A 1 259 ? -41.503 -8.137 92.461 1.00 94.88 259 ASP A O 1
ATOM 2059 N N . VAL A 1 260 ? -42.042 -6.572 90.953 1.00 95.25 260 VAL A N 1
ATOM 2060 C CA . VAL A 1 260 ? -43.086 -5.953 91.791 1.00 95.25 260 VAL A CA 1
ATOM 2061 C C . VAL A 1 260 ? -44.258 -6.911 92.010 1.00 95.25 260 VAL A C 1
ATOM 2063 O O . VAL A 1 260 ? -44.760 -7.010 93.133 1.00 95.25 260 VAL A O 1
ATOM 2066 N N . ALA A 1 261 ? -44.698 -7.622 90.971 1.00 93.56 261 ALA A N 1
ATOM 2067 C CA . ALA A 1 261 ? -45.772 -8.604 91.075 1.00 93.56 261 ALA A CA 1
ATOM 2068 C C . ALA A 1 261 ? -45.389 -9.763 92.012 1.00 93.56 261 ALA A C 1
ATOM 2070 O O . ALA A 1 261 ? -46.181 -10.127 92.885 1.00 93.56 261 ALA A O 1
ATOM 2071 N N . ASP A 1 262 ? -44.163 -10.279 91.913 1.00 94.12 262 ASP A N 1
ATOM 2072 C CA . ASP A 1 262 ? -43.651 -11.333 92.795 1.00 94.12 262 ASP A CA 1
ATOM 2073 C C . ASP A 1 262 ? -43.546 -10.855 94.252 1.00 94.12 262 ASP A C 1
ATOM 2075 O O . ASP A 1 262 ? -43.950 -11.564 95.180 1.00 94.12 262 ASP A O 1
ATOM 2079 N N . GLN A 1 263 ? -43.102 -9.613 94.477 1.00 93.69 263 GLN A N 1
ATOM 2080 C CA . GLN A 1 263 ? -43.111 -8.999 95.809 1.00 93.69 263 GLN A CA 1
ATOM 2081 C C . GLN A 1 263 ? -44.530 -8.869 96.382 1.00 93.69 263 GLN A C 1
ATOM 2083 O O . GLN A 1 263 ? -44.753 -9.156 97.564 1.00 93.69 263 GLN A O 1
ATOM 2088 N N . GLN A 1 264 ? -45.501 -8.442 95.569 1.00 93.88 264 GLN A N 1
ATOM 2089 C CA . GLN A 1 264 ? -46.902 -8.354 95.985 1.00 93.88 264 GLN A CA 1
ATOM 2090 C C . GLN A 1 264 ? -47.477 -9.732 96.312 1.00 93.88 264 GLN A C 1
ATOM 2092 O O . GLN A 1 264 ? -48.119 -9.884 97.353 1.00 93.88 264 GLN A O 1
ATOM 2097 N N . LYS A 1 265 ? -47.199 -10.742 95.482 1.00 95.50 265 LYS A N 1
ATOM 2098 C CA . LYS A 1 265 ? -47.601 -12.130 95.725 1.00 95.50 265 LYS A CA 1
ATOM 2099 C C . LYS A 1 265 ? -47.054 -12.638 97.059 1.00 95.50 265 LYS A C 1
ATOM 2101 O O . LYS A 1 265 ? -47.835 -13.080 97.898 1.00 95.50 265 LYS A O 1
ATOM 2106 N N . ALA A 1 266 ? -45.755 -12.475 97.315 1.00 93.88 266 ALA A N 1
ATOM 2107 C CA . ALA A 1 266 ? -45.138 -12.875 98.581 1.00 93.88 266 ALA A CA 1
ATOM 2108 C C . ALA A 1 266 ? -45.748 -12.142 99.795 1.00 93.88 266 ALA A C 1
ATOM 2110 O O . ALA A 1 266 ? -45.886 -12.706 100.885 1.00 93.88 266 ALA A O 1
ATOM 2111 N N . ARG A 1 267 ? -46.140 -10.870 99.634 1.00 94.56 267 ARG A N 1
ATOM 2112 C CA . ARG A 1 267 ? -46.833 -10.103 100.681 1.00 94.56 267 ARG A CA 1
ATOM 2113 C C . ARG A 1 267 ? -48.241 -10.638 100.949 1.00 94.56 267 ARG A C 1
ATOM 2115 O O . ARG A 1 267 ? -48.616 -10.748 102.117 1.00 94.56 267 ARG A O 1
ATOM 2122 N N . LEU A 1 268 ? -48.998 -10.963 99.902 1.00 93.88 268 LEU A N 1
ATOM 2123 C CA . LEU A 1 268 ? -50.327 -11.565 100.020 1.00 93.88 268 LEU A CA 1
ATOM 2124 C C . LEU A 1 268 ? -50.251 -12.954 100.661 1.00 93.88 268 LEU A C 1
ATOM 2126 O O . LEU A 1 268 ? -51.013 -13.225 101.580 1.00 93.88 268 LEU A O 1
ATOM 2130 N N . GLU A 1 269 ? -49.288 -13.793 100.275 1.00 94.69 269 GLU A N 1
ATOM 2131 C CA . GLU A 1 269 ? -49.059 -15.102 100.906 1.00 94.69 269 GLU A CA 1
ATOM 2132 C C . GLU A 1 269 ? -48.798 -14.969 102.414 1.00 94.69 269 GLU A C 1
ATOM 2134 O O . GLU A 1 269 ? -49.406 -15.682 103.213 1.00 94.69 269 GLU A 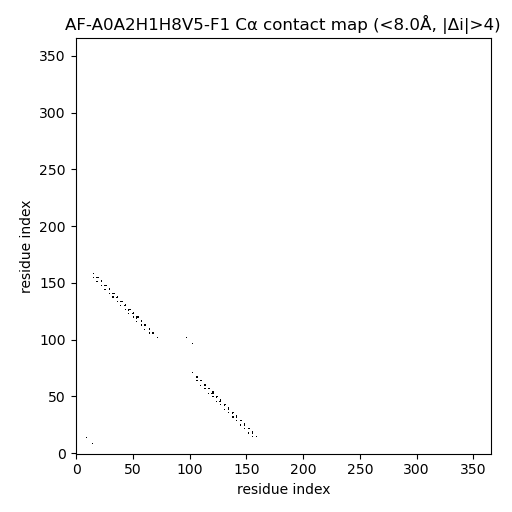O 1
ATOM 2139 N N . LYS A 1 270 ? -47.984 -13.989 102.837 1.00 93.75 270 LYS A N 1
ATOM 2140 C CA . LYS A 1 270 ? -47.794 -13.678 104.266 1.00 93.75 270 LYS A CA 1
ATOM 2141 C C . LYS A 1 270 ? -49.085 -13.227 104.953 1.00 93.75 270 LYS A C 1
ATOM 2143 O O . LYS A 1 270 ? -49.303 -13.561 106.115 1.00 93.75 270 LYS A O 1
ATOM 2148 N N . GLN A 1 271 ? -49.925 -12.435 104.283 1.00 93.31 271 GLN A N 1
ATOM 2149 C CA . GLN A 1 271 ? -51.221 -12.022 104.835 1.00 93.31 271 GLN A CA 1
ATOM 2150 C C . GLN A 1 271 ? -52.182 -13.207 104.969 1.00 93.31 271 GLN A C 1
ATOM 2152 O O . GLN A 1 271 ? -52.816 -13.343 106.012 1.00 93.31 271 GLN A O 1
ATOM 2157 N N . ILE A 1 272 ? -52.238 -14.089 103.968 1.00 93.50 272 ILE A N 1
ATOM 2158 C CA . ILE A 1 272 ? -53.030 -15.323 104.001 1.00 93.50 272 ILE A CA 1
ATOM 2159 C C . ILE A 1 272 ? -52.567 -16.219 105.153 1.00 93.50 272 ILE A C 1
ATOM 2161 O O . ILE A 1 272 ? -53.400 -16.665 105.933 1.00 93.50 272 ILE A O 1
ATOM 2165 N N . GLN A 1 273 ? -51.256 -16.418 105.331 1.00 92.88 273 GLN A N 1
ATOM 2166 C CA . GLN A 1 273 ? -50.718 -17.180 106.466 1.00 92.88 273 GLN A CA 1
ATOM 2167 C C . GLN A 1 273 ? -51.122 -16.574 107.818 1.00 92.88 273 GLN A C 1
ATOM 2169 O O . GLN A 1 273 ? -51.525 -17.304 108.718 1.00 92.88 273 GLN A O 1
ATOM 2174 N N . LYS A 1 274 ? -51.065 -15.243 107.968 1.00 92.50 274 LYS A N 1
ATOM 2175 C CA . LYS A 1 274 ? -51.531 -14.569 109.194 1.00 92.50 274 LYS A CA 1
ATOM 2176 C C . LYS A 1 274 ? -53.021 -14.788 109.450 1.00 92.50 274 LYS A C 1
ATOM 2178 O O . LYS A 1 274 ? -53.401 -15.031 110.589 1.00 92.50 274 LYS A O 1
ATOM 2183 N N . LEU A 1 275 ? -53.850 -14.693 108.409 1.00 91.25 275 LEU A N 1
ATOM 2184 C CA . LEU A 1 275 ? -55.286 -14.956 108.516 1.00 91.25 275 LEU A CA 1
ATOM 2185 C C . LEU A 1 275 ? -55.569 -16.419 108.864 1.00 91.25 275 LEU A C 1
ATOM 2187 O O . LEU A 1 275 ? -56.453 -16.668 109.674 1.00 91.25 275 LEU A O 1
ATOM 2191 N N . ALA A 1 276 ? -54.805 -17.366 108.315 1.00 91.00 276 ALA A N 1
ATOM 2192 C CA . ALA A 1 276 ? -54.916 -18.781 108.660 1.00 91.00 276 ALA A CA 1
ATOM 2193 C C . ALA A 1 276 ? -54.605 -19.026 110.147 1.00 91.00 276 ALA A C 1
ATOM 2195 O O . ALA A 1 276 ? -55.416 -19.628 110.841 1.00 91.00 276 ALA A O 1
ATOM 2196 N N . ILE A 1 277 ? -53.503 -18.464 110.666 1.00 91.31 277 ILE A N 1
ATOM 2197 C CA . ILE A 1 277 ? -53.153 -18.551 112.097 1.00 91.31 277 ILE A CA 1
ATOM 2198 C C . ILE A 1 277 ? -54.261 -17.947 112.974 1.00 91.31 277 ILE A C 1
ATOM 2200 O O . ILE A 1 277 ? -54.657 -18.552 113.969 1.00 91.31 277 ILE A O 1
ATOM 2204 N N . ALA A 1 278 ? -54.779 -16.772 112.600 1.00 88.81 278 ALA A N 1
ATOM 2205 C CA . ALA A 1 278 ? -55.876 -16.130 113.324 1.00 88.81 278 ALA A CA 1
ATOM 2206 C C . ALA A 1 278 ? -57.173 -16.963 113.280 1.00 88.81 278 ALA A C 1
ATOM 2208 O O . ALA A 1 278 ? -57.904 -17.009 114.267 1.00 88.81 278 ALA A O 1
ATOM 2209 N N . GLY A 1 279 ? -57.445 -17.641 112.160 1.00 90.62 279 GLY A N 1
ATOM 2210 C CA . GLY A 1 279 ? -58.539 -18.602 112.023 1.00 90.62 279 GLY A CA 1
ATOM 2211 C C . GLY A 1 279 ? -58.394 -19.780 112.988 1.00 90.62 279 GLY A C 1
ATOM 2212 O O . GLY A 1 279 ? -59.307 -20.039 113.767 1.00 90.62 279 GLY A O 1
ATOM 2213 N N . ASP A 1 280 ? -57.220 -20.416 113.028 1.00 90.81 280 ASP A N 1
ATOM 2214 C CA . ASP A 1 280 ? -56.932 -21.525 113.951 1.00 90.81 280 ASP A CA 1
ATOM 2215 C C . ASP A 1 280 ? -57.044 -21.102 115.430 1.00 90.81 280 ASP A C 1
ATOM 2217 O O . ASP A 1 280 ? -57.470 -21.877 116.292 1.00 90.81 280 ASP A O 1
ATOM 2221 N N . GLU A 1 281 ? -56.631 -19.873 115.757 1.00 91.94 281 GLU A N 1
ATOM 2222 C CA . GLU A 1 281 ? -56.797 -19.285 117.092 1.00 91.94 281 GLU A CA 1
ATOM 2223 C C . GLU A 1 281 ? -58.268 -19.067 117.447 1.00 91.94 281 GLU A C 1
ATOM 2225 O O . GLU A 1 281 ? -58.682 -19.400 118.563 1.00 91.94 281 GLU A O 1
ATOM 2230 N N . LEU A 1 282 ? -59.061 -18.554 116.504 1.00 91.88 282 LEU A N 1
ATOM 2231 C CA . LEU A 1 282 ? -60.497 -18.364 116.674 1.00 91.88 282 LEU A CA 1
ATOM 2232 C C . LEU A 1 282 ? -61.216 -19.704 116.874 1.00 91.88 282 LEU A C 1
ATOM 2234 O O . LEU A 1 282 ? -62.058 -19.810 117.765 1.00 91.88 282 LEU A O 1
ATOM 2238 N N . ASP A 1 283 ? -60.854 -20.738 116.115 1.00 89.31 283 ASP A N 1
ATOM 2239 C CA . ASP A 1 283 ? -61.409 -22.085 116.273 1.00 89.31 283 ASP A CA 1
ATOM 2240 C C . ASP A 1 283 ? -61.053 -22.689 117.638 1.00 89.31 283 ASP A C 1
ATOM 2242 O O . ASP A 1 283 ? -61.925 -23.227 118.328 1.00 89.31 283 ASP A O 1
ATOM 2246 N N . ARG A 1 284 ? -59.805 -22.524 118.103 1.00 88.50 284 ARG A N 1
ATOM 2247 C CA . ARG A 1 284 ? -59.396 -22.910 119.468 1.00 88.50 284 ARG A CA 1
ATOM 2248 C C . ARG A 1 284 ? -60.203 -22.181 120.540 1.00 88.50 284 ARG A C 1
ATOM 2250 O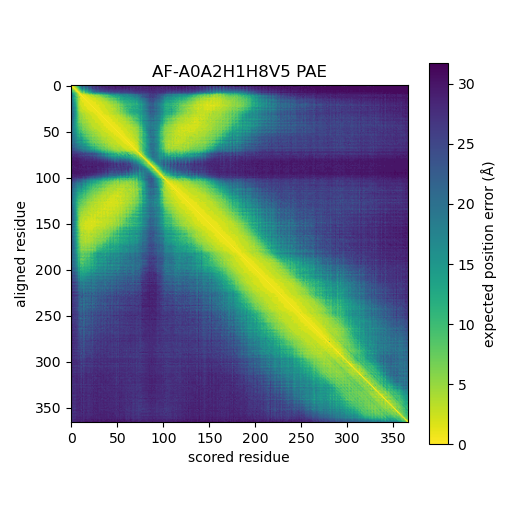 O . ARG A 1 284 ? -60.674 -22.820 121.490 1.00 88.50 284 ARG A O 1
ATOM 2257 N N . ALA A 1 285 ? -60.381 -20.868 120.393 1.00 88.38 285 ALA A N 1
ATOM 2258 C CA . ALA A 1 285 ? -61.180 -20.059 121.307 1.00 88.38 285 ALA A CA 1
ATOM 2259 C C . ALA A 1 285 ? -62.652 -20.507 121.315 1.00 88.38 285 ALA A C 1
ATOM 2261 O O . ALA A 1 285 ? -63.230 -20.684 122.387 1.00 88.38 285 ALA A O 1
ATOM 2262 N N . ASN A 1 286 ? -63.236 -20.782 120.146 1.00 90.56 286 ASN A N 1
ATOM 2263 C CA . ASN A 1 286 ? -64.594 -21.311 120.018 1.00 90.56 286 ASN A CA 1
ATOM 2264 C C . ASN A 1 286 ? -64.745 -22.697 120.656 1.00 90.56 286 ASN A C 1
ATOM 2266 O O . ASN A 1 286 ? -65.736 -22.942 121.344 1.00 90.56 286 ASN A O 1
ATOM 2270 N N . SER A 1 287 ? -63.768 -23.594 120.482 1.00 89.12 287 SER A N 1
ATOM 2271 C CA . SER A 1 287 ? -63.770 -24.905 121.148 1.00 89.12 287 SER A CA 1
ATOM 2272 C C . SER A 1 287 ? -63.753 -24.750 122.676 1.00 89.12 287 SER A C 1
ATOM 2274 O O . SER A 1 287 ? -64.529 -25.394 123.380 1.00 89.12 287 SER A O 1
ATOM 2276 N N . THR A 1 288 ? -62.953 -23.803 123.179 1.00 88.69 288 THR A N 1
ATOM 2277 C CA . THR A 1 288 ? -62.848 -23.491 124.612 1.00 88.69 288 THR A CA 1
ATOM 2278 C C . THR A 1 288 ? -64.155 -22.907 125.155 1.00 88.69 288 THR A C 1
ATOM 2280 O O . THR A 1 288 ? -64.607 -23.280 126.237 1.00 88.69 288 THR A O 1
ATOM 2283 N N . LEU A 1 289 ? -64.794 -22.004 124.402 1.00 89.81 289 LEU A N 1
ATOM 2284 C CA . LEU A 1 289 ? -66.105 -21.449 124.745 1.00 89.81 289 LEU A CA 1
ATOM 2285 C C . LEU A 1 289 ? -67.189 -22.528 124.774 1.00 89.81 289 LEU A C 1
ATOM 2287 O O . LEU A 1 289 ? -67.948 -22.566 125.738 1.00 89.81 289 LEU A O 1
ATOM 2291 N N . ARG A 1 290 ? -67.233 -23.431 123.784 1.00 86.88 290 ARG A N 1
ATOM 2292 C CA . ARG A 1 290 ? -68.151 -24.584 123.791 1.00 86.88 290 ARG A CA 1
ATOM 2293 C C . ARG A 1 290 ? -67.957 -25.445 125.034 1.00 86.88 290 ARG A C 1
ATOM 2295 O O . ARG A 1 290 ? -68.925 -25.697 125.740 1.00 86.88 290 ARG A O 1
ATOM 2302 N N . GLN A 1 291 ? -66.712 -25.794 125.356 1.00 85.62 291 GLN A N 1
ATOM 2303 C CA . GLN A 1 291 ? -66.401 -26.563 126.561 1.00 85.62 291 GLN A CA 1
ATOM 2304 C C . GLN A 1 291 ? -66.877 -25.846 127.837 1.00 85.62 291 GLN A C 1
ATOM 2306 O O . GLN A 1 291 ? -67.432 -26.471 128.738 1.00 85.62 291 GLN A O 1
ATOM 2311 N N . ARG A 1 292 ? -66.723 -24.516 127.909 1.00 86.19 292 ARG A N 1
ATOM 2312 C CA . ARG A 1 292 ? -67.265 -23.692 129.002 1.00 86.19 292 ARG A CA 1
ATOM 2313 C C . ARG A 1 292 ? -68.791 -23.706 129.064 1.00 86.19 292 ARG A C 1
ATOM 2315 O O . ARG A 1 292 ? -69.334 -23.801 130.161 1.00 86.19 292 ARG A O 1
ATOM 2322 N N . CYS A 1 293 ? -69.474 -23.605 127.926 1.00 83.19 293 CYS A N 1
ATOM 2323 C CA . CYS A 1 293 ? -70.931 -23.704 127.861 1.00 83.19 293 CYS A CA 1
ATOM 2324 C C . CYS A 1 293 ? -71.420 -25.068 128.363 1.00 83.19 293 CYS A C 1
ATOM 2326 O O . CYS A 1 293 ? -72.365 -25.110 129.148 1.00 83.19 293 CYS A O 1
ATOM 2328 N N . ASP A 1 294 ? -70.747 -26.156 127.986 1.00 83.00 294 ASP A N 1
ATOM 2329 C CA . ASP A 1 294 ? -71.081 -27.505 128.455 1.00 83.00 294 ASP A CA 1
ATOM 2330 C C . ASP A 1 294 ? -70.895 -27.636 129.976 1.00 83.00 294 ASP A C 1
ATOM 2332 O O . ASP A 1 294 ? -71.779 -28.152 130.663 1.00 83.00 294 ASP A O 1
ATOM 2336 N N . MET A 1 295 ? -69.796 -27.099 130.530 1.00 82.44 295 MET A N 1
ATOM 2337 C CA . MET A 1 295 ? -69.572 -27.065 131.984 1.00 82.44 295 MET A CA 1
ATOM 2338 C C . MET A 1 295 ? -70.639 -26.250 132.726 1.00 82.44 295 MET A C 1
ATOM 2340 O O . MET A 1 295 ? -71.176 -26.719 133.724 1.00 82.44 295 MET A O 1
ATOM 2344 N N . LEU A 1 296 ? -70.994 -25.058 132.234 1.00 82.81 296 LEU A N 1
ATOM 2345 C CA . LEU A 1 296 ? -72.046 -24.229 132.839 1.00 82.81 296 LEU A CA 1
ATOM 2346 C C . LEU A 1 296 ? -73.422 -24.905 132.772 1.00 82.81 296 LEU A C 1
ATOM 2348 O O . LEU A 1 296 ? -74.220 -24.788 133.699 1.00 82.81 296 LEU A O 1
ATOM 2352 N N . SER A 1 297 ? -73.699 -25.640 131.694 1.00 80.38 297 SER A N 1
ATOM 2353 C CA . SER A 1 297 ? -74.917 -26.442 131.565 1.00 80.38 297 SER A CA 1
ATOM 2354 C C . SER A 1 297 ? -74.961 -27.572 132.603 1.00 80.38 297 SER A C 1
ATOM 2356 O O . SER A 1 297 ? -75.996 -27.806 133.232 1.00 80.38 297 SER A O 1
ATOM 2358 N N . ALA A 1 298 ? -73.820 -28.225 132.852 1.00 77.00 298 ALA A N 1
ATOM 2359 C CA . ALA A 1 298 ? -73.682 -29.231 133.903 1.00 77.00 298 ALA A CA 1
ATOM 2360 C C . ALA A 1 298 ? -73.843 -28.634 135.316 1.00 77.00 298 ALA A C 1
ATOM 2362 O O . ALA A 1 298 ? -74.534 -29.221 136.152 1.00 77.00 298 ALA A O 1
ATOM 2363 N N . ASP A 1 299 ? -73.277 -27.452 135.572 1.00 79.19 299 ASP A N 1
ATOM 2364 C CA . ASP A 1 299 ? -73.445 -26.732 136.840 1.00 79.19 299 ASP A CA 1
ATOM 2365 C C . ASP A 1 299 ? -74.900 -26.311 137.070 1.00 79.19 299 ASP A C 1
ATOM 2367 O O . ASP A 1 299 ? -75.427 -26.516 138.163 1.00 79.19 299 ASP A O 1
ATOM 2371 N N . ASN A 1 300 ? -75.598 -25.825 136.039 1.00 76.88 300 ASN A N 1
ATOM 2372 C CA . ASN A 1 300 ? -77.030 -25.523 136.122 1.00 76.88 300 ASN A CA 1
ATOM 2373 C C . ASN A 1 300 ? -77.866 -26.777 136.427 1.00 76.88 300 ASN A C 1
ATOM 2375 O O . ASN A 1 300 ? -78.775 -26.728 137.257 1.00 76.88 300 ASN A O 1
ATOM 2379 N N . ALA A 1 301 ? -77.542 -27.920 135.814 1.00 74.56 301 ALA A N 1
ATOM 2380 C CA . ALA A 1 301 ? -78.200 -29.190 136.123 1.00 74.56 301 ALA A CA 1
ATOM 2381 C C . ALA A 1 301 ? -77.943 -29.640 137.575 1.00 74.56 301 ALA A C 1
ATOM 2383 O O . ALA A 1 301 ? -78.829 -30.208 138.217 1.00 74.56 301 ALA A O 1
ATOM 2384 N N . ASN A 1 302 ? -76.754 -29.372 138.119 1.00 74.69 302 ASN A N 1
ATOM 2385 C CA . ASN A 1 302 ? -76.443 -29.625 139.526 1.00 74.69 302 ASN A CA 1
ATOM 2386 C C . ASN A 1 302 ? -77.166 -28.648 140.463 1.00 74.69 302 ASN A C 1
ATOM 2388 O O . ASN A 1 302 ? -77.693 -29.081 141.487 1.00 74.69 302 ASN A O 1
ATOM 2392 N N . HIS A 1 303 ? -77.266 -27.367 140.104 1.00 75.56 303 HIS A N 1
ATOM 2393 C CA . HIS A 1 303 ? -78.026 -26.378 140.868 1.00 75.56 303 HIS A CA 1
ATOM 2394 C C . HIS A 1 303 ? -79.509 -26.763 140.964 1.00 75.56 303 HIS A C 1
ATOM 2396 O O . HIS A 1 303 ? -80.064 -26.786 142.060 1.00 75.56 303 HIS A O 1
ATOM 2402 N N . ALA A 1 304 ? -80.115 -27.212 139.859 1.00 72.62 304 ALA A N 1
ATOM 2403 C CA . ALA A 1 304 ? -81.488 -27.721 139.849 1.00 72.62 304 ALA A CA 1
ATOM 2404 C C . ALA A 1 304 ? -81.683 -28.940 140.776 1.00 72.62 304 ALA A C 1
ATOM 2406 O O . ALA A 1 304 ? -82.699 -29.047 141.464 1.00 72.62 304 ALA A O 1
ATOM 2407 N N . LYS A 1 305 ? -80.700 -29.852 140.860 1.00 75.44 305 LYS A N 1
ATOM 2408 C CA . LYS A 1 305 ? -80.733 -30.974 141.821 1.00 75.44 305 LYS A CA 1
ATOM 2409 C C . LYS A 1 305 ? -80.657 -30.494 143.272 1.00 75.44 305 LYS A C 1
ATOM 2411 O O . LYS A 1 305 ? -81.334 -31.063 144.129 1.00 75.44 305 LYS A O 1
ATOM 2416 N N . ILE A 1 306 ? -79.845 -29.472 143.551 1.00 74.00 306 ILE A N 1
ATOM 2417 C CA . ILE A 1 306 ? -79.723 -28.869 144.885 1.00 74.00 306 ILE A CA 1
ATOM 2418 C C . ILE A 1 306 ? -81.038 -28.195 145.286 1.00 74.00 306 ILE A C 1
ATOM 2420 O O . ILE A 1 306 ? -81.519 -28.440 146.391 1.00 74.00 306 ILE A O 1
ATOM 2424 N N . GLU A 1 307 ? -81.666 -27.425 144.394 1.00 69.94 307 GLU A N 1
ATOM 2425 C CA . GLU A 1 307 ? -82.981 -26.830 144.663 1.00 69.94 307 GLU A CA 1
ATOM 2426 C C . GLU A 1 307 ? -84.045 -27.899 144.939 1.00 69.94 307 GLU A C 1
ATOM 2428 O O . GLU A 1 307 ? -84.799 -27.799 145.911 1.00 69.94 307 GLU A O 1
ATOM 2433 N N . HIS A 1 308 ? -84.062 -28.980 144.154 1.00 72.25 308 HIS A N 1
ATOM 2434 C CA . HIS A 1 308 ? -85.001 -30.082 144.357 1.00 72.25 308 HIS A CA 1
ATOM 2435 C C . HIS A 1 308 ? -84.767 -30.820 145.691 1.00 72.25 308 HIS A C 1
ATOM 2437 O O . HIS A 1 308 ? -85.718 -31.278 146.333 1.00 72.25 308 HIS A O 1
ATOM 2443 N N . ALA A 1 309 ? -83.512 -30.924 146.141 1.00 70.88 309 ALA A N 1
ATOM 2444 C CA . ALA A 1 309 ? -83.170 -31.461 147.456 1.00 70.88 309 ALA A CA 1
ATOM 2445 C C . ALA A 1 309 ? -83.603 -30.518 148.591 1.00 70.88 309 ALA A C 1
ATOM 2447 O O . ALA A 1 309 ? -84.130 -30.987 149.600 1.00 70.88 309 ALA A O 1
ATOM 2448 N N . PHE A 1 310 ? -83.444 -29.204 148.414 1.00 75.19 310 PHE A N 1
ATOM 2449 C CA . PHE A 1 310 ? -83.856 -28.191 149.386 1.00 75.19 310 PHE A CA 1
ATOM 2450 C C . PHE A 1 310 ? -85.382 -28.151 149.568 1.00 75.19 310 PHE A C 1
ATOM 2452 O O . PHE A 1 310 ? -85.872 -28.099 150.698 1.00 75.19 310 PHE A O 1
ATOM 2459 N N . ALA A 1 311 ? -86.143 -28.270 148.474 1.00 73.69 311 ALA A N 1
ATOM 2460 C CA . ALA A 1 311 ? -87.604 -28.361 148.512 1.00 73.69 311 ALA A CA 1
ATOM 2461 C C . ALA A 1 311 ? -88.097 -29.587 149.307 1.00 73.69 311 ALA A C 1
ATOM 2463 O O . ALA A 1 311 ? -89.042 -29.487 150.091 1.00 73.69 311 ALA A O 1
ATOM 2464 N N . ARG A 1 312 ? -87.420 -30.733 149.163 1.00 76.56 312 ARG A N 1
ATOM 2465 C CA . ARG A 1 312 ? -87.734 -31.968 149.901 1.00 76.56 312 ARG A CA 1
ATOM 2466 C C . ARG A 1 312 ? -87.481 -31.827 151.408 1.00 76.56 312 ARG A C 1
ATOM 2468 O O . ARG A 1 312 ? -88.342 -32.196 152.197 1.00 76.56 312 ARG A O 1
ATOM 2475 N N . VAL A 1 313 ? -86.365 -31.206 151.801 1.00 72.56 313 VAL A N 1
ATOM 2476 C CA . VAL A 1 313 ? -86.046 -30.938 153.219 1.00 72.56 313 VAL A CA 1
ATOM 2477 C C . VAL A 1 313 ? -87.074 -30.000 153.866 1.00 72.56 313 VAL A C 1
ATOM 2479 O O . VAL A 1 313 ? -87.447 -30.184 155.024 1.00 72.56 313 VAL A O 1
ATOM 2482 N N . GLN A 1 314 ? -87.581 -29.002 153.134 1.00 72.94 314 GLN A N 1
ATOM 2483 C CA . GLN A 1 314 ? -88.652 -28.145 153.655 1.00 72.94 314 GLN A CA 1
ATOM 2484 C C . GLN A 1 314 ? -89.977 -28.892 153.854 1.00 72.94 314 GLN A C 1
ATOM 2486 O O . GLN A 1 314 ? -90.680 -28.624 154.831 1.00 72.94 314 GLN A O 1
ATOM 2491 N N . ALA A 1 315 ? -90.313 -29.833 152.966 1.00 70.19 315 ALA A N 1
ATOM 2492 C CA . ALA A 1 315 ? -91.510 -30.660 153.107 1.00 70.19 315 ALA A CA 1
ATOM 2493 C C . ALA A 1 315 ? -91.433 -31.569 154.350 1.00 70.19 315 ALA A C 1
ATOM 2495 O O . ALA A 1 315 ? -92.392 -31.627 155.120 1.00 70.19 315 ALA A O 1
ATOM 2496 N N . GLU A 1 316 ? -90.275 -32.188 154.599 1.00 73.38 316 GLU A N 1
ATOM 2497 C CA . GLU A 1 316 ? -90.023 -33.026 155.784 1.00 73.38 316 GLU A CA 1
ATOM 2498 C C . GLU A 1 316 ? -90.140 -32.220 157.089 1.00 73.38 316 GLU A C 1
ATOM 2500 O O . GLU A 1 316 ? -90.879 -32.605 157.997 1.00 73.38 316 GLU A O 1
ATOM 2505 N N . ARG A 1 317 ? -89.529 -31.027 157.156 1.00 73.12 317 ARG A N 1
ATOM 2506 C CA . ARG A 1 317 ? -89.656 -30.129 158.323 1.00 73.12 317 ARG A CA 1
ATOM 2507 C C . ARG A 1 317 ? -91.098 -29.709 158.615 1.00 73.12 317 ARG A C 1
ATOM 2509 O O . ARG A 1 317 ? -91.466 -29.512 159.775 1.00 73.12 317 ARG A O 1
ATOM 2516 N N . LYS A 1 318 ? -91.919 -29.531 157.576 1.00 74.44 318 LYS A N 1
ATOM 2517 C CA . LYS A 1 318 ? -93.334 -29.168 157.735 1.00 74.44 318 LYS A CA 1
ATOM 2518 C C . LYS A 1 318 ? -94.133 -30.325 158.345 1.00 74.44 318 LYS A C 1
ATOM 2520 O O . LYS A 1 318 ? -94.928 -30.092 159.254 1.00 74.44 318 LYS A O 1
ATOM 2525 N N . GLN A 1 319 ? -93.856 -31.555 157.918 1.00 74.94 319 GLN A N 1
ATOM 2526 C CA . GLN A 1 319 ? -94.473 -32.770 158.451 1.00 74.94 319 GLN A CA 1
ATOM 2527 C C . GLN A 1 319 ? -94.082 -33.032 159.920 1.00 74.94 319 GLN A C 1
ATOM 2529 O O . GLN A 1 319 ? -94.936 -33.372 160.740 1.00 74.94 319 GLN A O 1
ATOM 2534 N N . GLU A 1 320 ? -92.818 -32.800 160.291 1.00 71.12 320 GLU A N 1
ATOM 2535 C CA . GLU A 1 320 ? -92.349 -32.904 161.683 1.00 71.12 320 GLU A CA 1
ATOM 2536 C C . GLU A 1 320 ? -93.009 -31.871 162.612 1.00 71.12 320 GLU A C 1
ATOM 2538 O O . GLU A 1 320 ? -93.385 -32.189 163.743 1.00 71.12 320 GLU A O 1
ATOM 2543 N N . SER A 1 321 ? -93.213 -30.638 162.133 1.00 71.62 321 SER A N 1
ATOM 2544 C CA . SER A 1 321 ? -93.901 -29.587 162.896 1.00 71.62 321 SER A CA 1
ATOM 2545 C C . SER A 1 321 ? -95.370 -29.928 163.181 1.00 71.62 321 SER A C 1
ATOM 2547 O O . SER A 1 321 ? -95.876 -29.637 164.269 1.00 71.62 321 SER A O 1
ATOM 2549 N N . GLU A 1 322 ? -96.058 -30.565 162.232 1.00 71.88 322 GLU A N 1
ATOM 2550 C CA . GLU A 1 322 ? -97.447 -31.002 162.407 1.00 71.88 322 GLU A CA 1
ATOM 2551 C C . GLU A 1 322 ? -97.558 -32.188 163.381 1.00 71.88 322 GLU A C 1
ATOM 2553 O O . GLU A 1 322 ? -98.426 -32.170 164.259 1.00 71.88 322 GLU A O 1
ATOM 2558 N N . MET A 1 323 ? -96.619 -33.144 163.336 1.00 69.69 323 MET A N 1
ATOM 2559 C CA . MET A 1 323 ? -96.515 -34.209 164.348 1.00 69.69 323 MET A CA 1
ATOM 2560 C C . MET A 1 323 ? -96.276 -33.654 165.760 1.00 69.69 323 MET A C 1
ATOM 2562 O O . MET A 1 323 ? -96.917 -34.091 166.720 1.00 69.69 323 MET A O 1
ATOM 2566 N N . ALA A 1 324 ? -95.395 -32.660 165.904 1.00 67.88 324 ALA A N 1
ATOM 2567 C CA . ALA A 1 324 ? -95.104 -32.045 167.198 1.00 67.88 324 ALA A CA 1
ATOM 2568 C C . ALA A 1 324 ? -96.334 -31.342 167.805 1.00 67.88 324 ALA A C 1
ATOM 2570 O O . ALA A 1 324 ? -96.578 -31.448 169.008 1.00 67.88 324 ALA A O 1
ATOM 2571 N N . LYS A 1 325 ? -97.158 -30.678 166.981 1.00 70.81 325 LYS A N 1
ATOM 2572 C CA . LYS A 1 325 ? -98.412 -30.047 167.434 1.00 70.81 325 LYS A CA 1
ATOM 2573 C C . LYS A 1 325 ? -99.441 -31.072 167.922 1.00 70.81 325 LYS A C 1
ATOM 2575 O O . LYS A 1 325 ? -100.089 -30.833 168.941 1.00 70.81 325 LYS A O 1
ATOM 2580 N N . SER A 1 326 ? -99.548 -32.220 167.249 1.00 71.56 326 SER A N 1
ATOM 2581 C CA . SER A 1 326 ? -100.426 -33.323 167.667 1.00 71.56 326 SER A CA 1
ATOM 2582 C C . SER A 1 326 ? -100.033 -33.882 169.043 1.00 71.56 326 SER A C 1
ATOM 2584 O O . SER A 1 326 ? -100.888 -34.078 169.907 1.00 71.56 326 SER A O 1
ATOM 2586 N N . ASN A 1 327 ? -98.734 -34.070 169.293 1.00 69.44 327 ASN A N 1
ATOM 2587 C CA . ASN A 1 327 ? -98.246 -34.609 170.568 1.00 69.44 327 ASN A CA 1
ATOM 2588 C C . ASN A 1 327 ? -98.463 -33.653 171.752 1.00 69.44 327 ASN A C 1
ATOM 2590 O O . ASN A 1 327 ? -98.812 -34.096 172.846 1.00 69.44 327 ASN A O 1
ATOM 2594 N N . ILE A 1 328 ? -98.323 -32.341 171.537 1.00 69.94 328 ILE A N 1
ATOM 2595 C CA . ILE A 1 328 ? -98.573 -31.330 172.578 1.00 69.94 328 ILE A CA 1
ATOM 2596 C C . ILE A 1 328 ? -100.057 -31.301 172.981 1.00 69.94 328 ILE A C 1
ATOM 2598 O O . ILE A 1 328 ? -100.372 -31.169 174.166 1.00 69.94 328 ILE A O 1
ATOM 2602 N N . SER A 1 329 ? -100.972 -31.481 172.022 1.00 69.56 329 SER A N 1
ATOM 2603 C CA . SER A 1 329 ? -102.414 -31.547 172.297 1.00 69.56 329 SER A CA 1
ATOM 2604 C C . SER A 1 329 ? -102.776 -32.741 173.191 1.00 69.56 329 SER A C 1
ATOM 2606 O O . SER A 1 329 ? -103.543 -32.594 174.145 1.00 69.56 329 SER A O 1
ATOM 2608 N N . ASN A 1 330 ? -102.179 -33.910 172.935 1.00 68.56 330 ASN A N 1
ATOM 2609 C CA . ASN A 1 330 ? -102.431 -35.124 173.717 1.00 68.56 330 ASN A CA 1
ATOM 2610 C C . ASN A 1 330 ? -101.914 -35.000 175.160 1.00 68.56 330 ASN A C 1
ATOM 2612 O O . ASN A 1 330 ? -102.663 -35.271 176.100 1.00 68.56 330 ASN A O 1
ATOM 2616 N N . LEU A 1 331 ? -100.696 -34.485 175.354 1.00 71.75 331 LEU A N 1
ATOM 2617 C CA . LEU A 1 331 ? -100.114 -34.284 176.690 1.00 71.75 331 LEU A CA 1
ATOM 2618 C C . LEU A 1 331 ? -100.887 -33.254 177.533 1.00 71.75 331 LEU A C 1
ATOM 2620 O O . LEU A 1 331 ? -101.012 -33.404 178.751 1.00 71.75 331 LEU A O 1
ATOM 2624 N N . SER A 1 332 ? -101.457 -32.220 176.904 1.00 69.44 332 SER A N 1
ATOM 2625 C CA . SER A 1 332 ? -102.309 -31.257 177.614 1.00 69.44 332 SER A CA 1
ATOM 2626 C C . SER A 1 332 ? -103.597 -31.905 178.135 1.00 69.44 332 SER A C 1
ATOM 2628 O O . SER A 1 332 ? -104.056 -31.558 179.223 1.00 69.44 332 SER A O 1
ATOM 2630 N N . SER A 1 333 ? -104.163 -32.863 177.392 1.00 67.62 333 SER A N 1
ATOM 2631 C CA . SER A 1 333 ? -105.375 -33.580 177.804 1.00 67.62 333 SER A CA 1
ATOM 2632 C C . SER A 1 333 ? -105.131 -34.530 178.989 1.00 67.62 333 SER A C 1
ATOM 2634 O O . SER A 1 333 ? -105.957 -34.599 179.902 1.00 67.62 333 SER A O 1
ATOM 2636 N N . GLU A 1 334 ? -103.960 -35.179 179.043 1.00 71.19 334 GLU A N 1
ATOM 2637 C CA . GLU A 1 334 ? -103.546 -36.037 180.165 1.00 71.19 334 GLU A CA 1
ATOM 2638 C C . GLU A 1 334 ? -103.316 -35.245 181.456 1.00 71.19 334 GLU A C 1
ATOM 2640 O O . GLU A 1 334 ? -103.779 -35.644 182.530 1.00 71.19 334 GLU A O 1
ATOM 2645 N N . ARG A 1 335 ? -102.662 -34.080 181.363 1.00 75.12 335 ARG A N 1
ATOM 2646 C CA . ARG A 1 335 ? -102.454 -33.187 182.514 1.00 75.12 335 ARG A CA 1
ATOM 2647 C C . ARG A 1 335 ? -103.784 -32.774 183.153 1.00 75.12 335 ARG A C 1
ATOM 2649 O O . ARG A 1 335 ? -103.914 -32.745 184.381 1.00 75.12 335 ARG A O 1
ATOM 2656 N N . ASP A 1 336 ? -104.786 -32.470 182.335 1.00 73.31 336 ASP A N 1
ATOM 2657 C CA . ASP A 1 336 ? -106.091 -32.026 182.825 1.00 73.31 336 ASP A CA 1
ATOM 2658 C C . ASP A 1 336 ? -106.890 -33.174 183.469 1.00 73.31 336 ASP A C 1
ATOM 2660 O O . ASP A 1 336 ? -107.638 -32.940 184.424 1.00 73.31 336 ASP A O 1
ATOM 2664 N N . ALA A 1 337 ? -106.688 -34.418 183.019 1.00 70.19 337 ALA A N 1
ATOM 2665 C CA . ALA A 1 337 ? -107.258 -35.616 183.639 1.00 70.19 337 ALA A CA 1
ATOM 2666 C C . ALA A 1 337 ? -106.632 -35.914 185.016 1.00 70.19 337 ALA A C 1
ATOM 2668 O O . ALA A 1 337 ? -107.358 -36.115 185.995 1.00 70.19 337 ALA A O 1
ATOM 2669 N N . LEU A 1 338 ? -105.300 -35.842 185.124 1.00 73.12 338 LEU A N 1
ATOM 2670 C CA . LEU A 1 338 ? -104.573 -36.016 186.390 1.00 73.12 338 LEU A CA 1
ATOM 2671 C C . LEU A 1 338 ? -104.947 -34.943 187.426 1.00 73.12 338 LEU A C 1
ATOM 2673 O O . LEU A 1 338 ? -105.124 -35.234 188.610 1.00 73.12 338 LEU A O 1
ATOM 2677 N N . THR A 1 339 ? -105.168 -33.706 186.979 1.00 73.12 339 THR A N 1
ATOM 2678 C CA . THR A 1 339 ? -105.563 -32.593 187.858 1.00 73.12 339 THR A CA 1
ATOM 2679 C C . THR A 1 339 ? -106.947 -32.802 188.493 1.00 73.12 339 THR A C 1
ATOM 2681 O O . THR A 1 339 ? -107.189 -32.355 189.618 1.00 73.12 339 THR A O 1
ATOM 2684 N N . ARG A 1 340 ? -107.868 -33.507 187.817 1.00 70.25 340 ARG A N 1
ATOM 2685 C CA . ARG A 1 340 ? -109.183 -33.862 188.387 1.00 70.25 340 ARG A CA 1
ATOM 2686 C C . ARG A 1 340 ? -109.073 -34.973 189.431 1.00 70.25 340 ARG A C 1
ATOM 2688 O O . ARG A 1 340 ? -109.716 -34.872 190.475 1.00 70.25 340 ARG A O 1
ATOM 2695 N N . GLN A 1 341 ? -108.223 -35.974 189.199 1.00 70.50 341 GLN A N 1
ATOM 2696 C CA . GLN A 1 341 ? -107.971 -37.045 190.172 1.00 70.50 341 GLN A CA 1
ATOM 2697 C C . GLN A 1 341 ? -107.353 -36.505 191.469 1.00 70.50 341 GLN A C 1
ATOM 2699 O O . GLN A 1 341 ? -107.779 -36.886 192.560 1.00 70.50 341 GLN A O 1
ATOM 2704 N N . LEU A 1 342 ? -106.432 -35.541 191.367 1.00 72.62 342 LEU A N 1
ATOM 2705 C CA . LEU A 1 342 ? -105.783 -34.935 192.532 1.00 72.62 342 LEU A CA 1
ATOM 2706 C C . LEU A 1 342 ? -106.768 -34.178 193.448 1.00 72.62 342 LEU A C 1
ATOM 2708 O O . LEU A 1 342 ? -106.617 -34.194 194.668 1.00 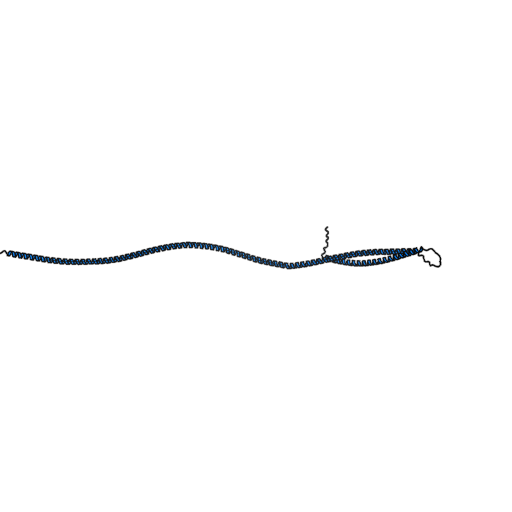72.62 342 LEU A O 1
ATOM 2712 N N . ARG A 1 343 ? -107.807 -33.537 192.887 1.00 70.69 343 ARG A N 1
ATOM 2713 C CA . ARG A 1 343 ? -108.863 -32.879 193.686 1.00 70.69 343 ARG A CA 1
ATOM 2714 C C . ARG A 1 343 ? -109.774 -33.884 194.386 1.00 70.69 343 ARG A C 1
ATOM 2716 O O . ARG A 1 343 ? -110.157 -33.648 195.527 1.00 70.69 343 ARG A O 1
ATOM 2723 N N . SER A 1 344 ? -110.074 -35.004 193.730 1.00 70.62 344 SER A N 1
ATOM 2724 C CA . SER A 1 344 ? -110.870 -36.088 194.317 1.00 70.62 344 SER A CA 1
ATOM 2725 C C . SER A 1 344 ? -110.156 -36.729 195.511 1.00 70.62 344 SER A C 1
ATOM 2727 O O . SER A 1 344 ? -110.775 -36.954 196.547 1.00 70.62 344 SER A O 1
ATOM 2729 N N . ALA A 1 345 ? -108.843 -36.960 195.400 1.00 66.19 345 ALA A N 1
ATOM 2730 C CA . ALA A 1 345 ? -108.033 -37.498 196.494 1.00 66.19 345 ALA A CA 1
ATOM 2731 C C . ALA A 1 345 ? -107.945 -36.532 197.691 1.00 66.19 345 ALA A C 1
ATOM 2733 O O . ALA A 1 345 ? -107.968 -36.960 198.844 1.00 66.19 345 ALA A O 1
ATOM 2734 N N . ARG A 1 346 ? -107.907 -35.218 197.429 1.00 69.56 346 ARG A N 1
ATOM 2735 C CA . ARG A 1 346 ? -107.913 -34.185 198.477 1.00 69.56 346 ARG A CA 1
ATOM 2736 C C . ARG A 1 346 ? -109.218 -34.146 199.274 1.00 69.56 346 ARG A C 1
ATOM 2738 O O . ARG A 1 346 ? -109.164 -33.916 200.474 1.00 69.56 346 ARG A O 1
ATOM 2745 N N . HIS A 1 347 ? -110.364 -34.397 198.640 1.00 66.25 347 HIS A N 1
ATOM 2746 C CA . HIS A 1 347 ? -111.644 -34.475 199.351 1.00 66.25 347 HIS A CA 1
ATOM 2747 C C . HIS A 1 347 ? -111.750 -35.716 200.248 1.00 66.25 347 HIS A C 1
ATOM 2749 O O . HIS A 1 347 ? -112.193 -35.592 201.386 1.00 66.25 347 HIS A O 1
ATOM 2755 N N . ALA A 1 348 ? -111.261 -36.873 199.791 1.00 65.25 348 ALA A N 1
ATOM 2756 C CA . ALA A 1 348 ? -111.251 -38.101 200.592 1.00 65.25 348 ALA A CA 1
ATOM 2757 C C . ALA A 1 348 ? -110.358 -37.995 201.846 1.00 65.25 348 ALA A C 1
ATOM 2759 O O . ALA A 1 348 ? -110.672 -38.561 202.891 1.00 65.25 348 ALA A O 1
ATOM 2760 N N . LEU A 1 349 ? -109.260 -37.235 201.764 1.00 65.50 349 LEU A N 1
ATOM 2761 C CA . LEU A 1 349 ? -108.377 -36.969 202.906 1.00 65.50 349 LEU A CA 1
ATOM 2762 C C . LEU A 1 349 ? -109.067 -36.151 204.007 1.00 65.50 349 LEU A C 1
ATOM 2764 O O . LEU A 1 349 ? -108.931 -36.484 205.179 1.00 65.50 349 LEU A O 1
ATOM 2768 N N . VAL A 1 350 ? -109.858 -35.143 203.632 1.00 69.44 350 VAL A N 1
ATOM 2769 C CA . VAL A 1 350 ? -110.614 -34.313 204.587 1.00 69.44 350 VAL A CA 1
ATOM 2770 C C . VAL A 1 350 ? -111.716 -35.121 205.286 1.00 69.44 350 VAL A C 1
ATOM 2772 O O . VAL A 1 350 ? -111.986 -34.913 206.468 1.00 69.44 350 VAL A O 1
ATOM 2775 N N . GLU A 1 351 ? -112.336 -36.080 204.593 1.00 64.75 351 GLU A N 1
ATOM 2776 C CA . GLU A 1 351 ? -113.332 -36.975 205.202 1.00 64.75 351 GLU A CA 1
ATOM 2777 C C . GLU A 1 351 ? -112.711 -37.946 206.217 1.00 64.75 351 GLU A C 1
ATOM 2779 O O . GLU A 1 351 ? -113.291 -38.179 207.280 1.00 64.75 351 GLU A O 1
ATOM 2784 N N . LEU A 1 352 ? -111.506 -38.458 205.943 1.00 65.00 352 LEU A N 1
ATOM 2785 C CA . LEU A 1 352 ? -110.757 -39.287 206.895 1.00 65.00 352 LEU A CA 1
ATOM 2786 C C . LEU A 1 352 ? -110.315 -38.495 208.134 1.00 65.00 352 LEU A C 1
ATOM 2788 O O . LEU A 1 352 ? -110.361 -39.022 209.246 1.00 65.00 352 LEU A O 1
ATOM 2792 N N . GLU A 1 353 ? -109.944 -37.226 207.963 1.00 63.88 353 GLU A N 1
ATOM 2793 C CA . GLU A 1 353 ? -109.577 -36.327 209.065 1.00 63.88 353 GLU A CA 1
ATOM 2794 C C . GLU A 1 353 ? -110.767 -36.030 209.995 1.00 63.88 353 GLU A C 1
ATOM 2796 O O . GLU A 1 353 ? -110.627 -36.064 211.221 1.00 63.88 353 GLU A O 1
ATOM 2801 N N . ASN A 1 354 ? -111.965 -35.845 209.433 1.00 61.25 354 ASN A N 1
ATOM 2802 C CA . ASN A 1 354 ? -113.192 -35.651 210.213 1.00 61.25 354 ASN A CA 1
ATOM 2803 C C . ASN A 1 354 ? -113.615 -36.909 210.993 1.00 61.25 354 ASN A C 1
ATOM 2805 O O . ASN A 1 354 ? -114.112 -36.802 212.117 1.00 61.25 354 ASN A O 1
ATOM 2809 N N . LEU A 1 355 ? -113.399 -38.105 210.437 1.00 64.12 355 LEU A N 1
ATOM 2810 C CA . LEU A 1 355 ? -113.687 -39.369 211.127 1.00 64.12 355 LEU A CA 1
ATOM 2811 C C . LEU A 1 355 ? -112.702 -39.645 212.274 1.00 64.12 355 LEU A C 1
ATOM 2813 O O . LEU A 1 355 ? -113.104 -40.156 213.323 1.00 64.12 355 LEU A O 1
ATOM 2817 N N . ALA A 1 356 ? -111.431 -39.262 212.117 1.00 59.12 356 ALA A N 1
ATOM 2818 C CA . ALA A 1 356 ? -110.423 -39.389 213.169 1.00 59.12 356 ALA A CA 1
ATOM 2819 C C . ALA A 1 356 ? -110.740 -38.500 214.389 1.00 59.12 356 ALA A C 1
ATOM 2821 O O . ALA A 1 356 ? -110.654 -38.963 215.528 1.00 59.12 356 ALA A O 1
ATOM 2822 N N . GLN A 1 357 ? -111.208 -37.265 214.168 1.00 59.41 357 GLN A N 1
ATOM 2823 C CA . GLN A 1 357 ? -111.586 -36.353 215.257 1.00 59.41 357 GLN A CA 1
ATOM 2824 C C . GLN A 1 357 ? -112.827 -36.809 216.043 1.00 59.41 357 GLN A C 1
ATOM 2826 O O . GLN A 1 357 ? -112.909 -36.573 217.251 1.00 59.41 357 GLN A O 1
ATOM 2831 N N . GLN A 1 358 ? -113.774 -37.505 215.406 1.00 58.44 358 GLN A N 1
ATOM 2832 C CA . GLN A 1 358 ? -114.953 -38.045 216.098 1.00 58.44 358 GLN A CA 1
ATOM 2833 C C . GLN A 1 358 ? -114.612 -39.226 217.021 1.00 58.44 358 GLN A C 1
ATOM 2835 O O . GLN A 1 358 ? -115.221 -39.380 218.082 1.00 58.44 358 GLN A O 1
ATOM 2840 N N . LEU A 1 359 ? -113.604 -40.029 216.669 1.00 57.31 359 LEU A N 1
ATOM 2841 C CA . LEU A 1 359 ? -113.129 -41.144 217.496 1.00 57.31 359 LEU A CA 1
ATOM 2842 C C . LEU A 1 359 ? -112.392 -40.676 218.759 1.00 57.31 359 LEU A C 1
ATOM 2844 O O . LEU A 1 359 ? -112.457 -41.336 219.800 1.00 57.31 359 LEU A O 1
ATOM 2848 N N . GLU A 1 360 ? -111.728 -39.523 218.697 1.00 57.00 360 GLU A N 1
ATOM 2849 C CA . GLU A 1 360 ? -110.934 -38.998 219.810 1.00 57.00 360 GLU A CA 1
ATOM 2850 C C . GLU A 1 360 ? -111.801 -38.345 220.904 1.00 57.00 360 GLU A C 1
ATOM 2852 O O . GLU A 1 360 ? -111.475 -38.424 222.091 1.00 57.00 360 GLU A O 1
ATOM 2857 N N . GLN A 1 361 ? -112.981 -37.820 220.549 1.00 54.94 361 GLN A N 1
ATOM 2858 C CA . GLN A 1 361 ? -113.954 -37.288 221.517 1.00 54.94 361 GLN A CA 1
ATOM 2859 C C . GLN A 1 361 ? -114.708 -38.376 222.310 1.00 54.94 361 GLN A C 1
ATOM 2861 O O . GLN A 1 361 ? -115.270 -38.086 223.366 1.00 54.94 361 GLN A O 1
ATOM 2866 N N . GLY A 1 362 ? -114.679 -39.639 221.867 1.00 55.28 362 GLY A N 1
ATOM 2867 C CA . GLY A 1 362 ? -115.385 -40.747 222.525 1.00 55.28 362 GLY A CA 1
ATOM 2868 C C . GLY A 1 362 ? -114.653 -41.401 223.705 1.00 55.28 362 GLY A C 1
ATOM 2869 O O . GLY A 1 362 ? -115.279 -42.109 224.488 1.00 55.28 362 GLY A O 1
ATOM 2870 N N . LYS A 1 363 ? -113.340 -41.186 223.872 1.00 52.19 363 LYS A N 1
ATOM 2871 C CA . LYS A 1 363 ? -112.509 -41.973 224.812 1.00 52.19 363 LYS A CA 1
ATOM 2872 C C . LYS A 1 363 ? -112.201 -41.323 226.165 1.00 52.19 363 LYS A C 1
ATOM 2874 O O . LYS A 1 363 ? -111.487 -41.923 226.960 1.00 52.19 363 LYS A O 1
ATOM 2879 N N . ARG A 1 364 ? -112.729 -40.132 226.468 1.00 50.62 364 ARG A N 1
ATOM 2880 C CA . ARG A 1 364 ? -112.543 -39.474 227.785 1.00 50.62 364 ARG A CA 1
ATOM 2881 C C . ARG A 1 364 ? -113.854 -39.137 228.507 1.00 50.62 364 ARG A C 1
ATOM 2883 O O . ARG A 1 364 ? -113.921 -38.185 229.277 1.00 50.62 364 ARG A O 1
ATOM 2890 N N . ARG A 1 365 ? -114.889 -39.947 228.272 1.00 48.38 365 ARG A N 1
ATOM 2891 C CA . ARG A 1 365 ? -116.010 -40.163 229.199 1.00 48.38 365 ARG A CA 1
ATOM 2892 C C . ARG A 1 365 ? -116.099 -41.658 229.509 1.00 48.38 365 ARG A C 1
ATOM 2894 O O . ARG A 1 365 ? -116.911 -42.358 228.916 1.00 48.38 365 ARG A O 1
ATOM 2901 N N . ASN A 1 366 ? -115.186 -42.124 230.355 1.00 41.56 366 ASN A N 1
ATOM 2902 C CA . ASN A 1 366 ? -115.393 -43.163 231.366 1.00 41.56 366 ASN A CA 1
ATOM 2903 C C . ASN A 1 366 ? -114.180 -43.198 232.288 1.00 41.56 366 ASN A C 1
ATOM 2905 O O . ASN A 1 366 ? -113.053 -43.302 231.751 1.00 41.56 366 ASN A O 1
#

Secondary structure (DSSP, 8-state):
-----------HHHHHHHHHHHHHHHHHHHHHHHHHHHHHHHHHHHHHHHHHHHHHHHHHHHHHHHHHHHHHHHHHHHTTS--------S---------HHHHHHHHHHHHHHHHHHHHHHHHHHHHHHHHHHHHHHHHHHHHHHHHHHHHHHHHHHHHHHHHHHHHHHHHHHHHHHHHHHHHHHHHHHHHHHHHHHHHHHHHHHHHHHHHHHHHHHHHHHHHHHHHHHHHHHHHHHHHHHHHHHHHHHHHHHHHHHHHHHHHHHHHHHHHHHHHHHHHHHHHHHHHHHHHHHHHHHHHHHHHHHHHHHHHHHHHHHHHHHHHHHHHHHHHHHHHHHHHHHHHHHHHHHHHHHHHHHHHHTTSS--

Solvent-accessible surface area (backbone atoms only — not comparable to full-atom values): 20116 Å² total; per-residue (Å²): 134,86,80,83,78,77,70,82,80,65,50,73,68,55,45,52,51,52,50,52,55,49,40,54,52,46,51,56,49,44,51,53,44,50,53,53,47,52,54,46,52,53,49,45,50,53,44,52,55,50,50,52,52,47,50,53,49,46,52,50,51,51,54,50,46,56,47,54,54,48,53,53,50,52,56,56,60,62,70,75,68,86,91,81,85,82,91,84,91,80,87,78,79,86,74,74,77,78,58,70,68,63,54,53,52,53,51,53,54,50,53,49,54,51,49,53,47,46,50,53,44,52,56,52,48,54,52,42,53,52,49,52,51,54,45,51,53,50,50,52,51,41,52,51,46,55,48,50,44,50,56,52,50,52,51,52,50,53,53,49,55,54,49,53,52,50,48,54,51,47,51,54,50,50,51,52,50,53,52,48,65,60,48,52,58,57,52,50,53,52,51,53,52,51,51,53,51,50,52,53,50,51,53,53,47,56,52,50,52,56,50,50,54,54,51,51,52,52,51,54,52,50,52,54,52,50,56,52,51,51,53,50,51,53,52,52,48,53,50,51,54,52,50,52,53,51,48,56,52,50,51,54,50,49,52,52,52,49,54,51,50,52,54,50,49,56,51,49,53,54,50,51,53,52,50,52,54,53,48,56,51,50,50,52,51,50,52,52,50,50,54,49,52,54,51,53,52,50,50,51,56,50,49,53,52,51,51,57,51,52,54,51,54,52,53,53,54,52,53,53,53,55,54,53,54,55,53,54,56,52,55,55,54,51,53,57,52,53,57,53,53,55,54,55,55,53,53,55,51,54,54,54,54,55,54,53,57,59,58,63,70,60,71,79,78,125

pLDDT: mean 82.74, std 16.51, range [35.22, 97.5]

Sequence (366 aa):
MPTDTSTPTLTPAQLEEHLHLRIQRLEVEATSYHDILCERDASIQSLQDQLQRVRDENATLRTRNATLSRDMHGLLSSSSSSSQGPAGEGSSPLLARPDADGSSRKLAVAEEIISESQQKYDELRAKYDVACEERRQSREQALKMQQEIRDLREQVSAIHEERDALRTSYDLASEGNARLKEHFPKCSERSEEQEKALWKLRDALGKKEKEIVKLQYAVDQQKATLGTKEKEIVKLQDVADQQKATLGTKEKEIVKLQDVADQQKARLEKQIQKLAIAGDELDRANSTLRQRCDMLSADNANHAKIEHAFARVQAERKQESEMAKSNISNLSSERDALTRQLRSARHALVELENLAQQLEQGKRRN

Mean predicted aligned error: 18.74 Å

Organism: NCBI:txid1276532

Foldseek 3Di:
DDDPPPPPPQDLVRVLVVLVVLLVVLVVVLVVLVVVLVVLVVVLVVLVVVLVVLVVVLVVLVVVLVVLVVVLVVVVVVVVDDDDDDDDDDDDPPPDDPDPVVSVVVSVVSVVVSVVSVVVSVVSVVVSVVSVVVSVVSVVVSVVSVVVSVVSVVVSVVSVVVVVVVVVVVVVVVVVVVVCVVVVVVVVVVVVVVVVVVVVVVVVVVVVVVVVVVVVVVVVVVVVVVVVVVVVVVVVVVVVVVVVVVVVVVVVVVVVVVVVVVVVVVVVVVVVVVVVVVVVVVVVVVVVVVVVVVVVVVVVVVVVVVVVVVVVVVVVVVVVVVVVVVVVVVVVVVVVVVVVVVVVVVVVVVVVVVVVVVVVVPPPPD

Radius of gyration: 121.29 Å; Cα contacts (8 Å, |Δi|>4): 55; chains: 1; bounding box: 223×83×353 Å